Protein AF-A0A2W6CRI8-F1 (afdb_monomer)

Structure (mmCIF, N/CA/C/O backbone):
data_AF-A0A2W6CRI8-F1
#
_entry.id   AF-A0A2W6CRI8-F1
#
loop_
_atom_site.group_PDB
_atom_site.id
_atom_site.type_symbol
_atom_site.label_atom_id
_atom_site.label_alt_id
_atom_site.label_comp_id
_atom_site.label_asym_id
_atom_site.label_entity_id
_atom_site.label_seq_id
_atom_site.pdbx_PDB_ins_code
_atom_site.Cartn_x
_atom_site.Cartn_y
_atom_site.Cartn_z
_atom_site.occupancy
_atom_site.B_iso_or_equiv
_atom_site.auth_seq_id
_atom_site.auth_comp_id
_atom_site.auth_asym_id
_atom_site.auth_atom_id
_atom_site.pdbx_PDB_model_num
ATOM 1 N N . MET A 1 1 ? 15.192 9.064 -26.815 1.00 72.44 1 MET A N 1
ATOM 2 C CA . MET A 1 1 ? 13.974 9.861 -26.539 1.00 72.44 1 MET A CA 1
ATOM 3 C C . MET A 1 1 ? 12.855 9.046 -25.904 1.00 72.44 1 MET A C 1
ATOM 5 O O . MET A 1 1 ? 12.371 9.472 -24.869 1.00 72.44 1 MET A O 1
ATOM 9 N N . THR A 1 2 ? 12.491 7.870 -26.429 1.00 79.00 2 THR A N 1
ATOM 10 C CA . THR A 1 2 ? 11.472 6.979 -25.826 1.00 79.00 2 THR A CA 1
ATOM 11 C C . THR A 1 2 ? 11.754 6.625 -24.364 1.00 79.00 2 THR A C 1
ATOM 13 O O . THR A 1 2 ? 10.883 6.788 -23.519 1.00 79.00 2 THR A O 1
ATOM 16 N N . VAL A 1 3 ? 12.997 6.249 -24.041 1.00 78.19 3 VAL A N 1
ATOM 17 C CA . VAL A 1 3 ? 13.421 5.960 -22.658 1.00 78.19 3 VAL A CA 1
ATOM 18 C C . VAL A 1 3 ? 13.292 7.192 -21.753 1.00 78.19 3 VAL A C 1
ATOM 20 O O . VAL A 1 3 ? 12.725 7.095 -20.673 1.00 78.19 3 VAL A O 1
ATOM 23 N N . ALA A 1 4 ? 13.749 8.367 -22.204 1.00 77.00 4 ALA A N 1
ATOM 24 C CA . ALA A 1 4 ? 13.646 9.608 -21.430 1.00 77.00 4 ALA A CA 1
ATOM 25 C C . ALA A 1 4 ? 12.185 10.014 -21.179 1.00 77.00 4 ALA A C 1
ATOM 27 O O . ALA A 1 4 ? 11.843 10.404 -20.069 1.00 77.00 4 ALA A O 1
ATOM 28 N N . ALA A 1 5 ? 11.319 9.876 -22.186 1.00 74.88 5 ALA A N 1
ATOM 29 C CA . ALA A 1 5 ? 9.894 10.173 -22.072 1.00 74.88 5 ALA A CA 1
ATOM 30 C C . ALA A 1 5 ? 9.163 9.182 -21.147 1.00 74.88 5 ALA A C 1
ATOM 32 O O . ALA A 1 5 ? 8.339 9.598 -20.336 1.00 74.88 5 ALA A O 1
ATOM 33 N N . GLY A 1 6 ? 9.502 7.890 -21.216 1.00 76.94 6 GLY A N 1
ATOM 34 C CA . GLY A 1 6 ? 8.968 6.871 -20.309 1.00 76.94 6 GLY A CA 1
ATOM 35 C C . GLY A 1 6 ? 9.385 7.103 -18.855 1.00 76.94 6 GLY A C 1
ATOM 36 O O . GLY A 1 6 ? 8.559 7.010 -17.954 1.00 76.94 6 GLY A O 1
ATOM 37 N N . VAL A 1 7 ? 10.641 7.486 -18.620 1.00 76.50 7 VAL A N 1
ATOM 38 C CA . VAL A 1 7 ? 11.135 7.843 -17.281 1.00 76.50 7 VAL A CA 1
ATOM 39 C C . VAL A 1 7 ? 10.509 9.151 -16.781 1.00 76.50 7 VAL A C 1
ATOM 41 O O . VAL A 1 7 ? 10.122 9.237 -15.619 1.00 76.50 7 VAL A O 1
ATOM 44 N N . ALA A 1 8 ? 10.330 10.151 -17.649 1.00 75.50 8 ALA A N 1
ATOM 45 C CA . ALA A 1 8 ? 9.663 11.406 -17.298 1.00 75.50 8 ALA A CA 1
ATOM 46 C C . ALA A 1 8 ? 8.188 11.209 -16.900 1.00 75.50 8 ALA A C 1
ATOM 48 O O . ALA A 1 8 ? 7.671 11.967 -16.082 1.00 75.50 8 ALA A O 1
ATOM 49 N N . ALA A 1 9 ? 7.516 10.167 -17.401 1.00 78.12 9 ALA A N 1
ATOM 50 C CA . ALA A 1 9 ? 6.143 9.844 -17.008 1.00 78.12 9 ALA A CA 1
ATOM 51 C C . ALA A 1 9 ? 6.007 9.452 -15.520 1.00 78.12 9 ALA A C 1
ATOM 53 O O . ALA A 1 9 ? 4.910 9.545 -14.969 1.00 78.12 9 ALA A O 1
ATOM 54 N N . LEU A 1 10 ? 7.105 9.104 -14.832 1.00 72.69 10 LEU A N 1
ATOM 55 C CA . LEU A 1 10 ? 7.113 8.880 -13.378 1.00 72.69 10 LEU A CA 1
ATOM 56 C C . LEU A 1 10 ? 6.739 10.138 -12.575 1.00 72.69 10 LEU A C 1
ATOM 58 O O . LEU A 1 10 ? 6.258 10.013 -11.452 1.00 72.69 10 LEU A O 1
ATOM 62 N N . VAL A 1 11 ? 6.882 11.337 -13.154 1.00 75.62 11 VAL A N 1
ATOM 63 C CA . VAL A 1 11 ? 6.478 12.616 -12.533 1.00 75.62 11 VAL A CA 1
ATOM 64 C C . VAL A 1 11 ? 4.965 12.683 -12.278 1.00 75.62 11 VAL A C 1
ATOM 66 O O . VAL A 1 11 ? 4.513 13.425 -11.415 1.00 75.62 11 VAL A O 1
ATOM 69 N N . VAL A 1 12 ? 4.164 11.875 -12.978 1.00 76.44 12 VAL A N 1
ATOM 70 C CA . VAL A 1 12 ? 2.703 11.816 -12.794 1.00 76.44 12 VAL A CA 1
ATOM 71 C C . VAL A 1 12 ? 2.308 11.117 -11.476 1.00 76.44 12 VAL A C 1
ATOM 73 O O . VAL A 1 12 ? 1.164 11.233 -11.027 1.00 76.44 12 VAL A O 1
ATOM 76 N N . ALA A 1 13 ? 3.234 10.406 -10.824 1.00 73.62 13 ALA A N 1
ATOM 77 C CA . ALA A 1 13 ? 3.001 9.790 -9.519 1.00 73.62 13 ALA A CA 1
ATOM 78 C C . ALA A 1 13 ? 2.819 10.842 -8.410 1.00 73.62 13 ALA A C 1
ATOM 80 O O . ALA A 1 13 ? 3.510 11.859 -8.389 1.00 73.62 13 ALA A O 1
ATOM 81 N N . LYS A 1 14 ? 1.919 10.589 -7.447 1.00 68.44 14 LYS A N 1
ATOM 82 C CA . LYS A 1 14 ? 1.698 11.512 -6.318 1.00 68.44 14 LYS A CA 1
ATOM 83 C C . LYS A 1 14 ? 2.625 11.266 -5.129 1.00 68.44 14 LYS A C 1
ATOM 85 O O . LYS A 1 14 ? 2.747 12.137 -4.272 1.00 68.44 14 LYS A O 1
ATOM 90 N N . SER A 1 15 ? 3.240 10.095 -5.020 1.00 68.12 15 SER A N 1
ATOM 91 C CA . SER A 1 15 ? 4.202 9.804 -3.960 1.00 68.12 15 SER A CA 1
ATOM 92 C C . SER A 1 15 ? 5.518 10.553 -4.178 1.00 68.12 15 SER A C 1
ATOM 94 O O . SER A 1 15 ? 6.068 10.616 -5.280 1.00 68.12 15 SER A O 1
ATOM 96 N N . ALA A 1 16 ? 6.048 11.096 -3.079 1.00 66.62 16 ALA A N 1
ATOM 97 C CA . ALA A 1 16 ? 7.283 11.877 -3.071 1.00 66.62 16 ALA A CA 1
ATOM 98 C C . ALA A 1 16 ? 8.491 11.076 -3.586 1.00 66.62 16 ALA A C 1
ATOM 100 O O . ALA A 1 16 ? 9.379 11.648 -4.210 1.00 66.62 16 ALA A O 1
ATOM 101 N N . LEU A 1 17 ? 8.497 9.752 -3.379 1.00 67.25 17 LEU A N 1
ATOM 102 C CA . LEU A 1 17 ? 9.555 8.863 -3.852 1.00 67.25 17 LEU A CA 1
ATOM 103 C C . LEU A 1 17 ? 9.636 8.861 -5.389 1.00 67.25 17 LEU A C 1
ATOM 105 O O . LEU A 1 17 ? 10.680 9.182 -5.951 1.00 67.25 17 LEU A O 1
ATOM 109 N N . PHE A 1 18 ? 8.536 8.552 -6.084 1.00 69.44 18 PHE A N 1
ATOM 110 C CA . PHE A 1 18 ? 8.538 8.476 -7.551 1.00 69.44 18 PHE A CA 1
ATOM 111 C C . PHE A 1 18 ? 8.708 9.852 -8.204 1.00 69.44 18 PHE A C 1
ATOM 113 O O . PHE A 1 18 ? 9.449 9.982 -9.181 1.00 69.44 18 PHE A O 1
ATOM 120 N N . HIS A 1 19 ? 8.105 10.890 -7.618 1.00 74.31 19 HIS A N 1
ATOM 121 C CA . HIS A 1 19 ? 8.236 12.260 -8.107 1.00 74.31 19 HIS A CA 1
ATOM 122 C C . HIS A 1 19 ? 9.665 12.817 -7.945 1.00 74.31 19 HIS A C 1
ATOM 124 O O . HIS A 1 19 ? 10.103 13.622 -8.764 1.00 74.31 19 HIS A O 1
ATOM 130 N N . ALA A 1 20 ? 10.419 12.387 -6.924 1.00 77.25 20 ALA A N 1
ATOM 131 C CA . ALA A 1 20 ? 11.811 12.801 -6.734 1.00 77.25 20 ALA A CA 1
ATOM 132 C C . ALA A 1 20 ? 12.772 12.143 -7.740 1.00 77.25 20 ALA A C 1
ATOM 134 O O . ALA A 1 20 ? 13.688 12.800 -8.236 1.00 77.25 20 ALA A O 1
ATOM 135 N N . PHE A 1 21 ? 12.566 10.865 -8.077 1.00 80.00 21 PHE A N 1
ATOM 136 C CA . PHE A 1 21 ? 13.458 10.146 -8.996 1.00 80.00 21 PHE A CA 1
ATOM 137 C C . PHE A 1 21 ? 13.196 10.453 -10.476 1.00 80.00 21 PHE A C 1
ATOM 139 O O . PHE A 1 21 ? 14.145 10.483 -11.261 1.00 80.00 21 PHE A O 1
ATOM 146 N N . GLY A 1 22 ? 11.942 10.705 -10.865 1.00 81.06 22 GLY A N 1
ATOM 147 C CA . GLY A 1 22 ? 11.547 10.898 -12.267 1.00 81.06 22 GLY A CA 1
ATOM 148 C C . GLY A 1 22 ? 12.362 11.966 -13.015 1.00 81.06 22 GLY A C 1
ATOM 149 O O . GLY A 1 22 ? 13.000 11.637 -14.018 1.00 81.06 22 GLY A O 1
ATOM 150 N N . PRO A 1 23 ? 12.412 13.225 -12.536 1.00 83.12 23 PRO A N 1
ATOM 151 C CA . PRO A 1 23 ? 13.153 14.293 -13.206 1.00 83.12 23 PRO A CA 1
ATOM 152 C C . PRO A 1 23 ? 14.657 14.018 -13.265 1.00 83.12 23 PRO A C 1
ATOM 154 O O . PRO A 1 23 ? 15.275 14.210 -14.311 1.00 83.12 23 PRO A O 1
ATOM 157 N N . GLY A 1 24 ? 15.240 13.520 -12.168 1.00 85.88 24 GLY A N 1
ATOM 158 C CA . GLY A 1 24 ? 16.666 13.202 -12.099 1.00 85.88 24 GLY A CA 1
ATOM 159 C C . GLY A 1 24 ? 17.066 12.152 -13.136 1.00 85.88 24 GLY A C 1
ATOM 160 O O . GLY A 1 24 ? 17.996 12.372 -13.908 1.00 85.88 24 GLY A O 1
ATOM 161 N N . LEU A 1 25 ? 16.320 11.047 -13.215 1.00 87.38 25 LEU A N 1
ATOM 162 C CA . LEU A 1 25 ? 16.574 9.981 -14.185 1.00 87.38 25 LEU A CA 1
ATOM 163 C C . LEU A 1 25 ? 16.289 10.417 -15.634 1.00 87.38 25 LEU A C 1
ATOM 165 O O . LEU A 1 25 ? 16.980 9.994 -16.557 1.00 87.38 25 LEU A O 1
ATOM 169 N N . ALA A 1 26 ? 15.296 11.276 -15.869 1.00 85.50 26 ALA A N 1
ATOM 170 C CA . ALA A 1 26 ? 15.027 11.784 -17.213 1.00 85.50 26 ALA A CA 1
ATOM 171 C C . ALA A 1 26 ? 16.184 12.662 -17.721 1.00 85.50 26 ALA A C 1
ATOM 173 O O . ALA A 1 26 ? 16.629 12.508 -18.862 1.00 85.50 26 ALA A O 1
ATOM 174 N N . VAL A 1 27 ? 16.714 13.539 -16.860 1.00 88.75 27 VAL A N 1
ATOM 175 C CA . VAL A 1 27 ? 17.862 14.396 -17.187 1.00 88.75 27 VAL A CA 1
ATOM 176 C C . VAL A 1 27 ? 19.105 13.559 -17.478 1.00 88.75 27 VAL A C 1
ATOM 178 O O . VAL A 1 27 ? 19.781 13.828 -18.468 1.00 88.75 27 VAL A O 1
ATOM 181 N N . THR A 1 28 ? 19.392 12.511 -16.698 1.00 91.12 28 THR A N 1
ATOM 182 C CA . THR A 1 28 ? 20.568 11.660 -16.960 1.00 91.12 28 THR A CA 1
ATOM 183 C C . THR A 1 28 ? 20.484 10.960 -18.315 1.00 91.12 28 THR A C 1
ATOM 185 O O . THR A 1 28 ? 21.480 10.920 -19.036 1.00 91.12 28 THR A O 1
ATOM 188 N N . VAL A 1 29 ? 19.304 10.474 -18.718 1.00 90.00 29 VAL A N 1
ATOM 189 C CA . VAL A 1 29 ? 19.108 9.855 -20.040 1.00 90.00 29 VAL A CA 1
ATOM 190 C C . VAL A 1 29 ? 19.263 10.879 -21.167 1.00 90.00 29 VAL A C 1
ATOM 192 O O . VAL A 1 29 ? 19.881 10.573 -22.187 1.00 90.00 29 VAL A O 1
ATOM 195 N N . LEU A 1 30 ? 18.729 12.095 -21.007 1.00 89.25 30 LEU A N 1
ATOM 196 C CA . LEU A 1 30 ? 18.865 13.158 -22.011 1.00 89.25 30 LEU A CA 1
ATOM 197 C C . LEU A 1 30 ? 20.317 13.611 -22.174 1.00 89.25 30 LEU A C 1
ATOM 199 O O . LEU A 1 30 ? 20.793 13.739 -23.301 1.00 89.25 30 LEU A O 1
ATOM 203 N N . VAL A 1 31 ? 21.033 13.798 -21.064 1.00 94.12 31 VAL A N 1
ATOM 204 C CA . VAL A 1 31 ? 22.460 14.135 -21.079 1.00 94.12 31 VAL A CA 1
ATOM 205 C C . VAL A 1 31 ? 23.265 12.996 -21.697 1.00 94.12 31 VAL A C 1
ATOM 207 O O . VAL A 1 31 ? 24.072 13.246 -22.585 1.00 94.12 31 VAL A O 1
ATOM 210 N N . GLY A 1 32 ? 23.010 11.744 -21.306 1.00 92.56 32 GLY A N 1
ATOM 211 C CA . GLY A 1 32 ? 23.672 10.575 -21.886 1.00 92.56 32 GLY A CA 1
ATOM 212 C C . GLY A 1 32 ? 23.459 10.463 -23.397 1.00 92.56 32 GLY A C 1
ATOM 213 O O . GLY A 1 32 ? 24.403 10.183 -24.129 1.00 92.56 32 GLY A O 1
ATOM 214 N N . LEU A 1 33 ? 22.249 10.757 -23.883 1.00 92.31 33 LEU A N 1
ATOM 215 C CA . LEU A 1 33 ? 21.953 10.808 -25.314 1.00 92.31 33 LEU A CA 1
ATOM 216 C C . LEU A 1 33 ? 22.719 11.935 -26.016 1.00 92.31 33 LEU A C 1
ATOM 218 O O . LEU A 1 33 ? 23.305 11.697 -27.067 1.00 92.31 33 LEU A O 1
ATOM 222 N N . ALA A 1 34 ? 22.737 13.142 -25.447 1.00 92.94 34 ALA A N 1
ATOM 223 C CA . ALA A 1 34 ? 23.479 14.266 -26.013 1.00 92.94 34 ALA A CA 1
ATOM 224 C C . ALA A 1 34 ? 24.983 13.962 -26.083 1.00 92.94 34 ALA A C 1
ATOM 226 O O . ALA A 1 34 ? 25.613 14.170 -27.119 1.00 92.94 34 ALA A O 1
ATOM 227 N N . VAL A 1 35 ? 25.540 13.390 -25.012 1.00 96.38 35 VAL A N 1
ATOM 228 C CA . VAL A 1 35 ? 26.932 12.938 -24.970 1.00 96.38 35 VAL A CA 1
ATOM 229 C C . VAL A 1 35 ? 27.171 11.858 -26.016 1.00 96.38 35 VAL A C 1
ATOM 231 O O . VAL A 1 35 ? 28.124 11.980 -26.769 1.00 96.38 35 VAL A O 1
ATOM 234 N N . ALA A 1 36 ? 26.316 10.841 -26.137 1.00 92.31 36 ALA A N 1
ATOM 235 C CA . ALA A 1 36 ? 26.487 9.794 -27.144 1.00 92.31 36 ALA A CA 1
ATOM 236 C C . ALA A 1 36 ? 26.469 10.358 -28.576 1.00 92.31 36 ALA A C 1
ATOM 238 O O . ALA A 1 36 ? 27.313 9.991 -29.388 1.00 92.31 36 ALA A O 1
ATOM 239 N N . VAL A 1 37 ? 25.560 11.290 -28.872 1.00 94.81 37 VAL A N 1
ATOM 240 C CA . VAL A 1 37 ? 25.431 11.905 -30.203 1.00 94.81 37 VAL A CA 1
ATOM 241 C C . VAL A 1 37 ? 26.617 12.814 -30.546 1.00 94.81 37 VAL A C 1
ATOM 243 O O . VAL A 1 37 ? 26.967 12.915 -31.715 1.00 94.81 37 VAL A O 1
ATOM 246 N N . VAL A 1 38 ? 27.263 13.453 -29.567 1.00 95.44 38 VAL A N 1
ATOM 247 C CA . VAL A 1 38 ? 28.418 14.342 -29.811 1.00 95.44 38 VAL A CA 1
ATOM 248 C C . VAL A 1 38 ? 29.747 13.590 -29.721 1.00 95.44 38 VAL A C 1
ATOM 250 O O . VAL A 1 38 ? 30.610 13.721 -30.588 1.00 95.44 38 VAL A O 1
ATOM 253 N N . LEU A 1 39 ? 29.919 12.789 -28.672 1.00 93.19 39 LEU A N 1
ATOM 254 C CA . LEU A 1 39 ? 31.176 12.134 -28.338 1.00 93.19 39 LEU A CA 1
ATOM 255 C C . LEU A 1 39 ? 31.472 10.960 -29.268 1.00 93.19 39 LEU A C 1
ATOM 257 O O . LEU A 1 39 ? 32.620 10.810 -29.672 1.00 93.19 39 LEU A O 1
ATOM 261 N N . VAL A 1 40 ? 30.475 10.144 -29.636 1.00 92.00 40 VAL A N 1
ATOM 262 C CA . VAL A 1 40 ? 30.721 8.970 -30.494 1.00 92.00 40 VAL A CA 1
ATOM 263 C C . VAL A 1 40 ? 31.223 9.395 -31.879 1.00 92.00 40 VAL A C 1
ATOM 265 O O . VAL A 1 40 ? 32.285 8.910 -32.274 1.00 92.00 40 VAL A O 1
ATOM 268 N N . PRO A 1 41 ? 30.579 10.337 -32.600 1.00 88.94 41 PRO A N 1
ATOM 269 C CA . PRO A 1 41 ? 31.103 10.804 -33.883 1.00 88.94 41 PRO A CA 1
ATOM 270 C C . PRO A 1 41 ? 32.453 11.512 -33.751 1.00 88.94 41 PRO A C 1
ATOM 272 O O . PRO A 1 41 ? 33.322 11.310 -34.594 1.00 88.94 41 PRO A O 1
ATOM 275 N N . ALA A 1 42 ? 32.668 12.297 -32.689 1.00 92.56 42 ALA A N 1
ATOM 276 C CA . ALA A 1 42 ? 33.945 12.971 -32.454 1.00 92.56 42 ALA A CA 1
ATOM 277 C C . ALA A 1 42 ? 35.087 11.975 -32.200 1.00 92.56 42 ALA A C 1
ATOM 279 O O . ALA A 1 42 ? 36.161 12.101 -32.785 1.00 92.56 42 ALA A O 1
ATOM 280 N N . MET A 1 43 ? 34.858 10.947 -31.379 1.00 89.69 43 MET A N 1
ATOM 281 C CA . MET A 1 43 ? 35.844 9.894 -31.141 1.00 89.69 43 MET A CA 1
ATOM 282 C C . MET A 1 43 ? 36.113 9.072 -32.399 1.00 89.69 43 MET A C 1
ATOM 284 O O . MET A 1 43 ? 37.272 8.777 -32.675 1.00 89.69 43 MET A O 1
ATOM 288 N N . LEU A 1 44 ? 35.083 8.754 -33.191 1.00 88.75 44 LEU A N 1
ATOM 289 C CA . LEU A 1 44 ? 35.257 8.097 -34.490 1.00 88.75 44 LEU A CA 1
ATOM 290 C C . LEU A 1 44 ? 36.058 8.966 -35.469 1.00 88.75 44 LEU A C 1
ATOM 292 O O . LEU A 1 44 ? 36.907 8.442 -36.185 1.00 88.75 44 LEU A O 1
ATOM 296 N N . ALA A 1 45 ? 35.847 10.285 -35.473 1.00 89.06 45 ALA A N 1
ATOM 297 C CA . ALA A 1 45 ? 36.604 11.215 -36.309 1.00 89.06 45 ALA A CA 1
ATOM 298 C C . ALA A 1 45 ? 38.081 11.323 -35.885 1.00 89.06 45 ALA A C 1
ATOM 300 O O . ALA A 1 45 ? 38.956 11.403 -36.744 1.00 89.06 45 ALA A O 1
ATOM 301 N N . VAL A 1 46 ? 38.365 11.300 -34.578 1.00 91.00 46 VAL A N 1
ATOM 302 C CA . VAL A 1 46 ? 39.731 11.416 -34.036 1.00 91.00 46 VAL A CA 1
ATOM 303 C C . VAL A 1 46 ? 40.510 10.097 -34.130 1.00 91.00 46 VAL A C 1
ATOM 305 O O . VAL A 1 46 ? 41.668 10.109 -34.538 1.00 91.00 46 VAL A O 1
ATOM 308 N N . LEU A 1 47 ? 39.906 8.954 -33.776 1.00 85.50 47 LEU A N 1
ATOM 309 C CA . LEU A 1 47 ? 40.566 7.638 -33.849 1.00 85.50 47 LEU A CA 1
ATOM 310 C C . LEU A 1 47 ? 40.591 7.079 -35.283 1.00 85.50 47 LEU A C 1
ATOM 312 O O . LEU A 1 47 ? 41.494 6.316 -35.639 1.00 85.50 47 LEU A O 1
ATOM 316 N N . GLY A 1 48 ? 39.627 7.457 -36.127 1.00 82.69 48 GLY A N 1
ATOM 317 C CA . GLY A 1 48 ? 39.562 7.081 -37.536 1.00 82.69 48 GLY A CA 1
ATOM 318 C C . GLY A 1 48 ? 39.702 5.571 -37.756 1.00 82.69 48 GLY A C 1
ATOM 319 O O . GLY A 1 48 ? 38.928 4.761 -37.253 1.00 82.69 48 GLY A O 1
ATOM 320 N N . ARG A 1 49 ? 40.733 5.171 -38.510 1.00 75.31 49 ARG A N 1
ATOM 321 C CA . ARG A 1 49 ? 40.994 3.763 -38.864 1.00 75.31 49 ARG A CA 1
ATOM 322 C C . ARG A 1 49 ? 41.356 2.867 -37.671 1.00 75.31 49 ARG A C 1
ATOM 324 O O . ARG A 1 49 ? 41.269 1.650 -37.795 1.00 75.31 49 ARG A O 1
ATOM 331 N N . TRP A 1 50 ? 41.785 3.447 -36.546 1.00 77.44 50 TRP A N 1
ATOM 332 C CA . TRP A 1 50 ? 42.179 2.681 -35.359 1.00 77.44 50 TRP A CA 1
ATOM 333 C C . TRP A 1 50 ? 40.979 2.091 -34.614 1.00 77.44 50 TRP A C 1
ATOM 335 O O . TRP A 1 50 ? 41.141 1.087 -33.929 1.00 77.44 50 TRP A O 1
ATOM 345 N N . THR A 1 51 ? 39.768 2.636 -34.789 1.00 78.94 51 THR A N 1
ATOM 346 C CA . THR A 1 51 ? 38.554 2.083 -34.163 1.00 78.94 51 THR A CA 1
ATOM 347 C C . THR A 1 51 ? 38.173 0.702 -34.713 1.00 78.94 51 THR A C 1
ATOM 349 O O . THR A 1 51 ? 37.479 -0.052 -34.041 1.00 78.94 51 THR A O 1
ATOM 352 N N . PHE A 1 52 ? 38.651 0.342 -35.909 1.00 76.56 52 PHE A N 1
ATOM 353 C CA . PHE A 1 52 ? 38.327 -0.917 -36.594 1.00 76.56 52 PHE A CA 1
ATOM 354 C C . PHE A 1 52 ? 39.443 -1.976 -36.494 1.00 76.56 52 PHE A C 1
ATOM 356 O O . PHE A 1 52 ? 39.434 -2.970 -37.212 1.00 76.56 52 PHE A O 1
ATOM 363 N N . TRP A 1 53 ? 40.427 -1.784 -35.615 1.00 75.12 53 TRP A N 1
ATOM 364 C CA . TRP A 1 53 ? 41.458 -2.783 -35.310 1.00 75.12 53 TRP A CA 1
ATOM 365 C C . TRP A 1 53 ? 40.949 -3.720 -34.192 1.00 75.12 53 TRP A C 1
ATOM 367 O O . TRP A 1 53 ? 40.393 -3.194 -33.228 1.00 75.12 53 TRP A O 1
ATOM 377 N N . PRO A 1 54 ? 41.072 -5.072 -34.245 1.00 73.44 54 PRO A N 1
ATOM 378 C CA . PRO A 1 54 ? 41.895 -5.936 -35.112 1.00 73.44 54 PRO A CA 1
ATOM 379 C C . PRO A 1 54 ? 41.195 -6.517 -36.359 1.00 73.44 54 PRO A C 1
ATOM 381 O O . PRO A 1 54 ? 41.845 -7.178 -37.168 1.00 73.44 54 PRO A O 1
ATOM 384 N N . TYR A 1 55 ? 39.896 -6.281 -36.548 1.00 64.38 55 TYR A N 1
ATOM 385 C CA . TYR A 1 55 ? 39.142 -6.747 -37.719 1.00 64.38 55 TYR A CA 1
ATOM 386 C C . TYR A 1 55 ? 39.086 -5.634 -38.768 1.00 64.38 55 TYR A C 1
ATOM 388 O O . TYR A 1 55 ? 38.043 -5.021 -38.983 1.00 64.38 55 TYR A O 1
ATOM 396 N N . GLY A 1 56 ? 40.241 -5.314 -39.359 1.00 57.91 56 GLY A N 1
ATOM 397 C CA . GLY A 1 56 ? 40.358 -4.211 -40.310 1.00 57.91 56 GLY A CA 1
ATOM 398 C C . GLY A 1 56 ? 39.312 -4.298 -41.424 1.00 57.91 56 GLY A C 1
ATOM 399 O O . GLY A 1 56 ? 38.995 -5.386 -41.903 1.00 57.91 56 GLY A O 1
ATOM 400 N N . LEU A 1 57 ? 38.802 -3.141 -41.856 1.00 59.53 57 LEU A N 1
ATOM 401 C CA . LEU A 1 57 ? 38.049 -3.005 -43.100 1.00 59.53 57 LEU A CA 1
ATOM 402 C C . LEU A 1 57 ? 38.967 -3.462 -44.241 1.00 59.53 57 LEU A C 1
ATOM 404 O O . LEU A 1 57 ? 39.764 -2.679 -44.758 1.00 59.53 57 LEU A O 1
ATOM 408 N N . ALA A 1 58 ? 38.918 -4.750 -44.582 1.00 55.94 58 ALA A N 1
ATOM 409 C CA . ALA A 1 58 ? 39.559 -5.280 -45.769 1.00 55.94 58 ALA A CA 1
ATOM 410 C C . ALA A 1 58 ? 38.933 -4.540 -46.950 1.00 55.94 58 ALA A C 1
ATOM 412 O O . ALA A 1 58 ? 37.777 -4.76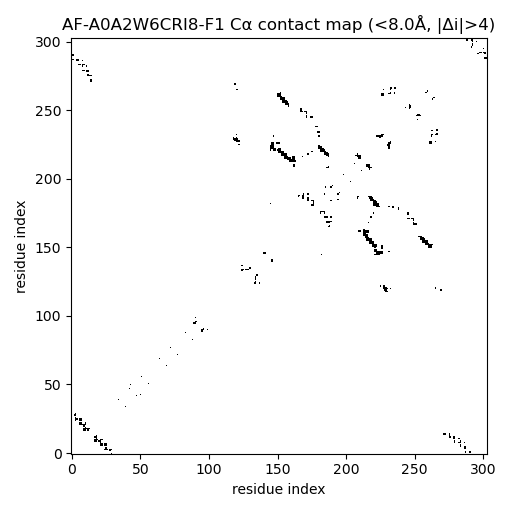3 -47.302 1.00 55.94 58 ALA A O 1
ATOM 413 N N . ALA A 1 59 ? 39.680 -3.575 -47.477 1.00 53.38 59 ALA A N 1
ATOM 414 C CA . ALA A 1 59 ? 39.264 -2.708 -48.554 1.00 53.38 59 ALA A CA 1
ATOM 415 C C . ALA A 1 59 ? 38.914 -3.545 -49.791 1.00 53.38 59 ALA A C 1
ATOM 417 O O . ALA A 1 59 ? 39.774 -3.895 -50.591 1.00 53.38 59 ALA A O 1
ATOM 418 N N . GLN A 1 60 ? 37.631 -3.834 -49.956 1.00 50.97 60 GLN A N 1
ATOM 419 C CA . GLN A 1 60 ? 37.008 -4.056 -51.253 1.00 50.97 60 GLN A CA 1
ATOM 420 C C . GLN A 1 60 ? 36.183 -2.809 -51.557 1.00 50.97 60 GLN A C 1
ATOM 422 O O . GLN A 1 60 ? 34.966 -2.855 -51.672 1.00 50.97 60 GLN A O 1
ATOM 427 N N . ALA A 1 61 ? 36.854 -1.658 -51.615 1.00 49.09 61 ALA A N 1
ATOM 428 C CA . ALA A 1 61 ? 36.295 -0.497 -52.287 1.00 49.09 61 ALA A CA 1
ATOM 429 C C . ALA A 1 61 ? 36.535 -0.718 -53.789 1.00 49.09 61 ALA A C 1
ATOM 431 O O . ALA A 1 61 ? 37.702 -0.763 -54.195 1.00 49.09 61 ALA A O 1
ATOM 432 N N . PRO A 1 62 ? 35.494 -0.893 -54.625 1.00 46.25 62 PRO A N 1
ATOM 433 C CA . PRO A 1 62 ? 35.677 -0.911 -56.067 1.00 46.25 62 PRO A CA 1
ATOM 434 C C . PRO A 1 62 ? 36.281 0.436 -56.469 1.00 46.25 62 PRO A C 1
ATOM 436 O O . PRO A 1 62 ? 35.737 1.496 -56.149 1.00 46.25 62 PRO A O 1
ATOM 439 N N . ALA A 1 63 ? 37.440 0.414 -57.121 1.00 46.56 63 ALA A N 1
ATOM 440 C CA . ALA A 1 63 ? 38.076 1.621 -57.623 1.00 46.56 63 ALA A CA 1
ATOM 441 C C . ALA A 1 63 ? 37.161 2.262 -58.684 1.00 46.56 63 ALA A C 1
ATOM 443 O O . ALA A 1 63 ? 37.050 1.741 -59.789 1.00 46.56 63 ALA A O 1
ATOM 444 N N . GLY A 1 64 ? 36.486 3.366 -58.339 1.00 51.34 64 GLY A N 1
ATOM 445 C CA . GLY A 1 64 ? 35.656 4.118 -59.294 1.00 51.34 64 GLY A CA 1
ATOM 446 C C . GLY A 1 64 ? 34.363 4.755 -58.773 1.00 51.34 64 GLY A C 1
ATOM 447 O O . GLY A 1 64 ? 33.589 5.263 -59.577 1.00 51.34 64 GLY A O 1
ATOM 448 N N . VAL A 1 65 ? 34.094 4.764 -57.466 1.00 51.81 65 VAL A N 1
ATOM 449 C CA . VAL A 1 65 ? 32.854 5.345 -56.916 1.00 51.81 65 VAL A CA 1
ATOM 450 C C . VAL A 1 65 ? 32.997 6.870 -56.794 1.00 51.81 65 VAL A C 1
ATOM 452 O O . VAL A 1 65 ? 33.468 7.401 -55.790 1.00 51.81 65 VAL A O 1
ATOM 455 N N . GLY A 1 66 ? 32.638 7.592 -57.860 1.00 49.34 66 GLY A N 1
ATOM 456 C CA . GLY A 1 66 ? 32.486 9.050 -57.839 1.00 49.34 66 GLY A CA 1
ATOM 457 C C . GLY A 1 66 ? 31.348 9.495 -56.909 1.00 49.34 66 GLY A C 1
ATOM 458 O O . GLY A 1 66 ? 30.478 8.704 -56.561 1.00 49.34 66 GLY A O 1
ATOM 459 N N . ARG A 1 67 ? 31.322 10.783 -56.533 1.00 47.41 67 ARG A N 1
ATOM 460 C CA . ARG A 1 67 ? 30.340 11.399 -55.606 1.00 47.41 67 ARG A CA 1
ATOM 461 C C . ARG A 1 67 ? 28.859 11.086 -55.909 1.00 47.41 67 ARG A C 1
ATOM 463 O O . ARG A 1 67 ? 28.054 11.162 -54.993 1.00 47.41 67 ARG A O 1
ATOM 470 N N . ALA A 1 68 ? 28.522 10.718 -57.148 1.00 49.22 68 ALA A N 1
ATOM 471 C CA . ALA A 1 68 ? 27.182 10.295 -57.570 1.00 49.22 68 ALA A CA 1
ATOM 472 C C . ALA A 1 68 ? 26.781 8.891 -57.070 1.00 49.22 68 ALA A C 1
ATOM 474 O O . ALA A 1 68 ? 25.615 8.637 -56.811 1.00 49.22 68 ALA A O 1
ATOM 475 N N . ALA A 1 69 ? 27.736 7.988 -56.853 1.00 49.62 69 ALA A N 1
ATOM 476 C CA . ALA A 1 69 ? 27.445 6.652 -56.338 1.00 49.62 69 ALA A CA 1
ATOM 477 C C . ALA A 1 69 ? 27.308 6.620 -54.801 1.00 49.62 69 ALA A C 1
ATOM 479 O O . ALA A 1 69 ? 26.843 5.636 -54.242 1.00 49.62 69 ALA A O 1
ATOM 480 N N . ILE A 1 70 ? 27.661 7.714 -54.111 1.00 50.66 70 ILE A N 1
ATOM 481 C CA . ILE A 1 70 ? 27.365 7.902 -52.681 1.00 50.66 70 ILE A CA 1
ATOM 482 C C . ILE A 1 70 ? 25.917 8.377 -52.490 1.00 50.66 70 ILE A C 1
ATOM 484 O O . ILE A 1 70 ? 25.314 8.023 -51.487 1.00 50.66 70 ILE A O 1
ATOM 488 N N . SER A 1 71 ? 25.342 9.141 -53.433 1.00 48.94 71 SER A N 1
ATOM 489 C CA . SER A 1 71 ? 23.903 9.445 -53.404 1.00 48.94 71 SER A CA 1
ATOM 490 C C . SER A 1 71 ? 23.070 8.227 -53.791 1.00 48.94 71 SER A C 1
ATOM 492 O O . SER A 1 71 ? 22.117 7.929 -53.086 1.00 48.94 71 SER A O 1
ATOM 494 N N . ASP A 1 72 ? 23.496 7.453 -54.797 1.00 46.12 72 ASP A N 1
ATOM 495 C CA . ASP A 1 72 ? 22.822 6.187 -55.113 1.00 46.12 72 ASP A CA 1
ATOM 496 C C . ASP A 1 72 ? 22.947 5.177 -53.966 1.00 46.12 72 ASP A C 1
ATOM 498 O O . ASP A 1 72 ? 21.980 4.504 -53.686 1.00 46.12 72 ASP A O 1
ATOM 502 N N . ALA A 1 73 ? 24.056 5.106 -53.220 1.00 50.31 73 ALA A N 1
ATOM 503 C CA . ALA A 1 73 ? 24.168 4.214 -52.053 1.00 50.31 73 ALA A CA 1
ATOM 504 C C . ALA A 1 73 ? 23.401 4.687 -50.797 1.00 50.31 73 ALA A C 1
ATOM 506 O O . ALA A 1 73 ? 23.341 3.958 -49.808 1.00 50.31 73 ALA A O 1
ATOM 507 N N . VAL A 1 74 ? 22.877 5.918 -50.798 1.00 50.12 74 VAL A N 1
ATOM 508 C CA . VAL A 1 74 ? 21.992 6.443 -49.742 1.00 50.12 74 VAL A CA 1
ATOM 509 C C . VAL A 1 74 ? 20.515 6.246 -50.114 1.00 50.12 74 VAL A C 1
ATOM 511 O O . VAL A 1 74 ? 19.695 6.122 -49.208 1.00 50.12 74 VAL A O 1
ATOM 514 N N . ASP A 1 75 ? 20.199 6.165 -51.412 1.00 44.47 75 ASP A N 1
ATOM 515 C CA . ASP A 1 75 ? 18.867 5.832 -51.945 1.00 44.47 75 ASP A CA 1
ATOM 516 C C . ASP A 1 75 ? 18.693 4.327 -52.265 1.00 44.47 75 ASP A C 1
ATOM 518 O O . ASP A 1 75 ? 17.568 3.835 -52.359 1.00 44.47 75 ASP A O 1
ATOM 522 N N . ASP A 1 76 ? 19.788 3.576 -52.399 1.00 42.22 76 ASP A N 1
ATOM 523 C CA . ASP A 1 76 ? 19.818 2.118 -52.495 1.00 42.22 76 ASP A CA 1
ATOM 524 C C . ASP A 1 76 ? 19.701 1.572 -51.070 1.00 42.22 76 ASP A C 1
ATOM 526 O O . ASP A 1 76 ? 20.680 1.470 -50.324 1.00 42.22 76 ASP A O 1
ATOM 530 N N . ASP A 1 77 ? 18.466 1.248 -50.679 1.00 46.88 77 ASP A N 1
ATOM 531 C CA . ASP A 1 77 ? 18.179 0.221 -49.680 1.00 46.88 77 ASP A CA 1
ATOM 532 C C . ASP A 1 77 ? 18.933 -1.050 -50.107 1.00 46.88 77 ASP A C 1
ATOM 534 O O . ASP A 1 77 ? 18.388 -1.928 -50.781 1.00 46.88 77 ASP A O 1
ATOM 538 N N . GLY A 1 78 ? 20.225 -1.115 -49.766 1.00 39.41 78 GLY A N 1
ATOM 539 C CA . GLY A 1 78 ? 21.110 -2.203 -50.145 1.00 39.41 78 GLY A CA 1
ATOM 540 C C . GLY A 1 78 ? 20.437 -3.527 -49.800 1.00 39.41 78 GLY A C 1
ATOM 541 O O . GLY A 1 78 ? 19.805 -3.638 -48.742 1.00 39.41 78 GLY A O 1
ATOM 542 N N . PRO A 1 79 ? 20.517 -4.530 -50.686 1.00 42.69 79 PRO A N 1
ATOM 543 C CA . PRO A 1 79 ? 19.611 -5.655 -50.652 1.00 42.69 79 PRO A CA 1
ATOM 544 C C . PRO A 1 79 ? 19.699 -6.342 -49.295 1.00 42.69 79 PRO A C 1
ATOM 546 O O . PRO A 1 79 ? 20.699 -6.972 -48.939 1.00 42.69 79 PRO A O 1
ATOM 549 N N . ALA A 1 80 ? 18.589 -6.293 -48.564 1.00 45.72 80 ALA A N 1
ATOM 550 C CA . ALA A 1 80 ? 18.263 -7.195 -47.472 1.00 45.72 80 ALA A CA 1
ATOM 551 C C . ALA A 1 80 ? 18.091 -8.653 -47.977 1.00 45.72 80 ALA A C 1
ATOM 553 O O . ALA A 1 80 ? 17.271 -9.408 -47.459 1.00 45.72 80 ALA A O 1
ATOM 554 N N . ASP A 1 81 ? 18.883 -9.073 -48.971 1.00 43.84 81 ASP A N 1
ATOM 555 C CA . ASP A 1 81 ? 18.909 -10.396 -49.598 1.00 43.84 81 ASP A CA 1
ATOM 556 C C . ASP A 1 81 ? 19.860 -11.356 -48.870 1.00 43.84 81 ASP A C 1
ATOM 558 O O . ASP A 1 81 ? 20.347 -12.344 -49.427 1.00 43.84 81 ASP A O 1
ATOM 562 N N . ALA A 1 82 ? 20.092 -11.143 -47.574 1.00 51.62 82 ALA A N 1
ATOM 563 C CA . ALA A 1 82 ? 20.433 -12.268 -46.720 1.00 51.62 82 ALA A CA 1
ATOM 564 C C . ALA A 1 82 ? 19.182 -13.152 -46.663 1.00 51.62 82 ALA A C 1
ATOM 566 O O . ALA A 1 82 ? 18.262 -12.870 -45.894 1.00 51.62 82 ALA A O 1
ATOM 567 N N . ALA A 1 83 ? 19.126 -14.182 -47.524 1.00 55.97 83 ALA A N 1
ATOM 568 C CA . ALA A 1 83 ? 18.009 -15.119 -47.610 1.00 55.97 83 ALA A CA 1
ATOM 569 C C . ALA A 1 83 ? 17.494 -15.414 -46.193 1.00 55.97 83 ALA A C 1
ATOM 571 O O . ALA A 1 83 ? 18.277 -15.926 -45.384 1.00 55.97 83 ALA A O 1
ATOM 572 N N . PRO A 1 84 ? 16.231 -15.062 -45.860 1.00 55.75 84 PRO A N 1
ATOM 573 C CA . PRO A 1 84 ? 15.778 -15.081 -44.479 1.00 55.75 84 PRO A CA 1
ATOM 574 C C . PRO A 1 84 ? 16.051 -16.468 -43.930 1.00 55.75 84 PRO A C 1
ATOM 576 O O . PRO A 1 84 ? 15.664 -17.463 -44.561 1.00 55.75 84 PRO A O 1
ATOM 579 N N . SER A 1 85 ? 16.797 -16.515 -42.822 1.00 70.44 85 SER A N 1
ATOM 580 C CA . SER A 1 85 ? 17.270 -17.764 -42.234 1.00 70.44 85 SER A CA 1
ATOM 581 C C . SER A 1 85 ? 16.101 -18.746 -42.140 1.00 70.44 85 SER A C 1
ATOM 583 O O . SER A 1 85 ? 14.945 -18.346 -41.975 1.00 70.44 85 SER A O 1
ATOM 585 N N . ARG A 1 86 ? 16.358 -20.052 -42.285 1.00 69.44 86 ARG A N 1
ATOM 586 C CA . ARG A 1 86 ? 15.279 -21.063 -42.299 1.00 69.44 86 ARG A CA 1
ATOM 587 C C . ARG A 1 86 ? 14.334 -20.928 -41.092 1.00 69.44 86 ARG A C 1
ATOM 589 O O . ARG A 1 86 ? 13.143 -21.190 -41.223 1.00 69.44 86 ARG A O 1
ATOM 596 N N . LEU A 1 87 ? 14.857 -20.435 -39.968 1.00 63.44 87 LEU A N 1
ATOM 597 C CA . LEU A 1 87 ? 14.114 -20.027 -38.776 1.00 63.44 87 LEU A CA 1
ATOM 598 C C . LEU A 1 87 ? 13.087 -18.917 -39.048 1.00 63.44 87 LEU A C 1
ATOM 600 O O . LEU A 1 87 ? 11.926 -19.091 -38.701 1.00 63.44 87 LEU A O 1
ATOM 604 N N . VAL A 1 88 ? 13.463 -17.823 -39.717 1.00 69.88 88 VAL A N 1
ATOM 605 C CA . VAL A 1 88 ? 12.557 -16.710 -40.058 1.00 69.88 88 VAL A CA 1
ATOM 606 C C . VAL A 1 88 ? 11.434 -17.164 -40.996 1.00 69.88 88 VAL A C 1
ATOM 608 O O . VAL A 1 88 ? 10.280 -16.792 -40.786 1.00 69.88 88 VAL A O 1
ATOM 611 N N . ARG A 1 89 ? 11.715 -18.027 -41.986 1.00 70.38 89 ARG A N 1
ATOM 612 C CA . ARG A 1 89 ? 10.666 -18.605 -42.860 1.00 70.38 89 ARG A CA 1
ATOM 613 C C . ARG A 1 89 ? 9.731 -19.565 -42.124 1.00 70.38 89 ARG A C 1
ATOM 615 O O . ARG A 1 89 ? 8.545 -19.628 -42.435 1.00 70.38 89 ARG A O 1
ATOM 622 N N . LEU A 1 90 ? 10.254 -20.316 -41.157 1.00 69.75 90 LEU A N 1
ATOM 623 C CA . LEU A 1 90 ? 9.450 -21.218 -40.335 1.00 69.75 90 LEU A CA 1
ATOM 624 C C . LEU A 1 90 ? 8.545 -20.429 -39.373 1.00 69.75 90 LEU A C 1
ATOM 626 O O . LEU A 1 90 ? 7.363 -20.744 -39.262 1.00 69.75 90 LEU A O 1
ATOM 630 N N . LEU A 1 91 ? 9.080 -19.375 -38.747 1.00 66.19 91 LEU A N 1
ATOM 631 C CA . LEU A 1 91 ? 8.377 -18.483 -37.816 1.00 66.19 91 LEU A CA 1
ATOM 632 C C . LEU A 1 91 ? 7.340 -17.579 -38.496 1.00 66.19 91 LEU A C 1
ATOM 634 O O . LEU A 1 91 ? 6.333 -17.263 -37.878 1.00 66.19 91 LEU A O 1
ATOM 638 N N . SER A 1 92 ? 7.530 -17.200 -39.762 1.00 71.88 92 SER A N 1
ATOM 639 C CA . SER A 1 92 ? 6.568 -16.377 -40.526 1.00 71.88 92 SER A CA 1
ATOM 640 C C . SER A 1 92 ? 5.357 -17.161 -41.050 1.00 71.88 92 SER A C 1
ATOM 642 O O . SER A 1 92 ? 4.405 -16.582 -41.578 1.00 71.88 92 SER A O 1
ATOM 644 N N . ARG A 1 93 ? 5.323 -18.488 -40.872 1.00 82.88 93 ARG A N 1
ATOM 645 C CA . ARG A 1 93 ? 4.153 -19.303 -41.212 1.00 82.88 93 ARG A CA 1
ATOM 646 C C . ARG A 1 93 ? 3.056 -19.061 -40.170 1.00 82.88 93 ARG A C 1
ATOM 648 O O . ARG A 1 93 ? 3.245 -19.410 -39.011 1.00 82.88 93 ARG A O 1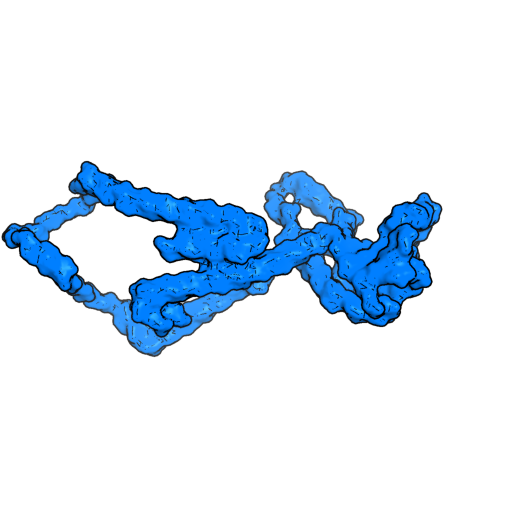
ATOM 655 N N . ARG A 1 94 ? 1.886 -18.544 -40.583 1.00 80.19 94 ARG A N 1
ATOM 656 C CA . ARG A 1 94 ? 0.777 -18.103 -39.693 1.00 80.19 94 ARG A CA 1
ATOM 657 C C . ARG A 1 94 ? 0.459 -19.030 -38.508 1.00 80.19 94 ARG A C 1
ATOM 659 O O . ARG A 1 94 ? 0.185 -18.557 -37.415 1.00 80.19 94 ARG A O 1
ATOM 666 N N . TRP A 1 95 ? 0.521 -20.345 -38.718 1.00 83.00 95 TRP A N 1
ATOM 667 C CA . TRP A 1 95 ? 0.240 -21.347 -37.685 1.00 83.00 95 TRP A CA 1
ATOM 668 C C . TRP A 1 95 ? 1.396 -21.524 -36.700 1.00 83.00 95 TRP A C 1
ATOM 670 O O . TRP A 1 95 ? 1.159 -21.640 -35.505 1.00 83.00 95 TRP A O 1
ATOM 680 N N . VAL A 1 96 ? 2.640 -21.509 -37.185 1.00 83.75 96 VAL A N 1
ATOM 681 C CA . VAL A 1 96 ? 3.829 -21.574 -36.323 1.00 83.75 96 VAL A CA 1
ATOM 682 C C . VAL A 1 96 ? 3.947 -20.280 -35.525 1.00 83.75 96 VAL A C 1
ATOM 684 O O . VAL A 1 96 ? 4.133 -20.345 -34.317 1.00 83.75 96 VAL A O 1
ATOM 687 N N . ALA A 1 97 ? 3.739 -19.124 -36.166 1.00 82.56 97 ALA A N 1
ATOM 688 C CA . ALA A 1 97 ? 3.677 -17.826 -35.498 1.00 82.56 97 ALA A CA 1
ATOM 689 C C . ALA A 1 97 ? 2.635 -17.816 -34.370 1.00 82.56 97 ALA A C 1
ATOM 691 O O . ALA A 1 97 ? 2.949 -17.416 -33.255 1.00 82.56 97 ALA A O 1
ATOM 692 N N . ALA A 1 98 ? 1.418 -18.307 -34.635 1.00 86.31 98 ALA A N 1
ATOM 693 C CA . ALA A 1 98 ? 0.351 -18.368 -33.639 1.00 86.31 98 ALA A CA 1
ATOM 694 C C . ALA A 1 98 ? 0.690 -19.304 -32.468 1.00 86.31 98 ALA A C 1
ATOM 696 O O . ALA A 1 98 ? 0.480 -18.933 -31.316 1.00 86.31 98 ALA A O 1
ATOM 697 N N . VAL A 1 99 ? 1.250 -20.489 -32.741 1.00 88.62 99 VAL A N 1
ATOM 698 C CA . VAL A 1 99 ? 1.666 -21.438 -31.692 1.00 88.62 99 VAL A CA 1
ATOM 699 C C . VAL A 1 99 ? 2.801 -20.861 -30.850 1.00 88.62 99 VAL A C 1
ATOM 701 O O . VAL A 1 99 ? 2.751 -20.938 -29.626 1.00 88.62 99 VAL A O 1
ATOM 704 N N . VAL A 1 100 ? 3.802 -20.247 -31.484 1.00 87.38 100 VAL A N 1
ATOM 705 C CA . VAL A 1 100 ? 4.921 -19.606 -30.783 1.00 87.38 100 VAL A CA 1
ATOM 706 C C . VAL A 1 100 ? 4.426 -18.422 -29.954 1.00 87.38 100 VAL A C 1
ATOM 708 O O . VAL A 1 100 ? 4.781 -18.327 -28.785 1.00 87.38 100 VAL A O 1
ATOM 711 N N . ALA A 1 101 ? 3.564 -17.562 -30.499 1.00 88.19 101 ALA A N 1
ATOM 712 C CA . ALA A 1 101 ? 2.981 -16.444 -29.760 1.00 88.19 101 ALA A CA 1
ATOM 713 C C . ALA A 1 101 ? 2.154 -16.927 -28.561 1.00 88.19 101 ALA A C 1
ATOM 715 O O . ALA A 1 101 ? 2.331 -16.422 -27.456 1.00 88.19 101 ALA A O 1
ATOM 716 N N . ALA A 1 102 ? 1.308 -17.946 -28.742 1.00 92.62 102 ALA A N 1
ATOM 717 C CA . ALA A 1 102 ? 0.541 -18.542 -27.653 1.00 92.62 102 ALA A CA 1
ATOM 718 C C . ALA A 1 102 ? 1.453 -19.150 -26.577 1.00 92.62 102 ALA A C 1
ATOM 720 O O . ALA A 1 102 ? 1.207 -18.956 -25.390 1.00 92.62 102 ALA A O 1
ATOM 721 N N . ALA A 1 103 ? 2.530 -19.831 -26.977 1.00 93.06 103 ALA A N 1
ATOM 722 C CA . ALA A 1 103 ? 3.519 -20.369 -26.051 1.00 93.06 103 ALA A CA 1
ATOM 723 C C . ALA A 1 103 ? 4.236 -19.254 -25.276 1.00 93.06 103 ALA A C 1
ATOM 725 O O . ALA A 1 103 ? 4.368 -19.350 -24.061 1.00 93.06 103 ALA A O 1
ATOM 726 N N . VAL A 1 104 ? 4.641 -18.170 -25.944 1.00 93.50 104 VAL A N 1
ATOM 727 C CA . VAL A 1 104 ? 5.266 -17.004 -25.299 1.00 93.50 104 VAL A CA 1
ATOM 728 C C . VAL A 1 104 ? 4.298 -16.341 -24.321 1.00 93.50 104 VAL A C 1
ATOM 730 O O . VAL A 1 104 ? 4.682 -16.080 -23.186 1.00 93.50 104 VAL A O 1
ATOM 733 N N . ILE A 1 105 ? 3.039 -16.124 -24.710 1.00 93.69 105 ILE A N 1
ATOM 734 C CA . ILE A 1 105 ? 2.008 -15.575 -23.818 1.00 93.69 105 ILE A CA 1
ATOM 735 C C . ILE A 1 105 ? 1.807 -16.498 -22.614 1.00 93.69 105 ILE A C 1
ATOM 737 O O . ILE A 1 105 ? 1.792 -16.021 -21.484 1.00 93.69 105 ILE A O 1
ATOM 741 N N . ALA A 1 106 ? 1.705 -17.812 -22.824 1.00 93.56 106 ALA A N 1
ATOM 742 C CA . ALA A 1 106 ? 1.556 -18.773 -21.737 1.00 93.56 106 ALA A CA 1
ATOM 743 C C . ALA A 1 106 ? 2.754 -18.733 -20.776 1.00 93.56 106 ALA A C 1
ATOM 745 O O . ALA A 1 106 ? 2.562 -18.680 -19.563 1.00 93.56 106 ALA A O 1
ATOM 746 N N . VAL A 1 107 ? 3.981 -18.687 -21.305 1.00 94.75 107 VAL A N 1
ATOM 747 C CA . VAL A 1 107 ? 5.204 -18.546 -20.504 1.00 94.75 107 VAL A CA 1
ATOM 748 C C . VAL A 1 107 ? 5.199 -17.233 -19.725 1.00 94.75 107 VAL A C 1
ATOM 750 O O . VAL A 1 107 ? 5.473 -17.256 -18.530 1.00 94.75 107 VAL A O 1
ATOM 753 N N . LEU A 1 108 ? 4.840 -16.108 -20.348 1.00 92.38 108 LEU A N 1
ATOM 754 C CA . LEU A 1 108 ? 4.761 -14.807 -19.677 1.00 92.38 108 LEU A CA 1
ATOM 755 C C . LEU A 1 108 ? 3.683 -14.781 -18.587 1.00 92.38 108 LEU A C 1
ATOM 757 O O . LEU A 1 108 ? 3.922 -14.238 -17.513 1.00 92.38 108 LEU A O 1
ATOM 761 N N . VAL A 1 109 ? 2.525 -15.403 -18.819 1.00 90.94 109 VAL A N 1
ATOM 762 C CA . VAL A 1 109 ? 1.455 -15.522 -17.816 1.00 90.94 109 VAL A CA 1
ATOM 763 C C . VAL A 1 109 ? 1.919 -16.364 -16.630 1.00 90.94 109 VAL A C 1
ATOM 765 O O . VAL A 1 109 ? 1.718 -15.965 -15.485 1.00 90.94 109 VAL A O 1
ATOM 768 N N . VAL A 1 110 ? 2.570 -17.504 -16.878 1.00 91.94 110 VAL A N 1
ATOM 769 C CA . VAL A 1 110 ? 3.114 -18.364 -15.815 1.00 91.94 110 VAL A CA 1
ATOM 770 C C . VAL A 1 110 ? 4.230 -17.648 -15.051 1.00 91.94 110 VAL A C 1
ATOM 772 O O . VAL A 1 110 ? 4.205 -17.632 -13.823 1.00 91.94 110 VAL A O 1
ATOM 775 N N . ALA A 1 111 ? 5.158 -16.998 -15.755 1.00 90.44 111 ALA A N 1
ATOM 776 C CA . ALA A 1 111 ? 6.248 -16.229 -15.157 1.00 90.44 111 ALA A CA 1
ATOM 777 C C . ALA A 1 111 ? 5.756 -14.983 -14.399 1.00 90.44 111 ALA A C 1
ATOM 779 O O . ALA A 1 111 ? 6.412 -14.539 -13.462 1.00 90.44 111 ALA A O 1
ATOM 780 N N . GLY A 1 112 ? 4.599 -14.432 -14.776 1.00 88.12 112 GLY A N 1
ATOM 781 C CA . GLY A 1 112 ? 3.971 -13.289 -14.117 1.00 88.12 112 GLY A CA 1
ATOM 782 C C . GLY A 1 112 ? 3.175 -13.641 -12.858 1.00 88.12 112 GLY A C 1
ATOM 783 O O . GLY A 1 112 ? 2.932 -12.758 -12.037 1.00 88.12 112 GLY A O 1
ATOM 784 N N . ARG A 1 113 ? 2.790 -14.909 -12.649 1.00 87.81 113 ARG A N 1
ATOM 785 C CA . ARG A 1 113 ? 1.996 -15.313 -11.470 1.00 87.81 113 ARG A CA 1
ATOM 786 C C . ARG A 1 113 ? 2.614 -14.924 -10.122 1.00 87.81 113 ARG A C 1
ATOM 788 O O . ARG A 1 113 ? 1.879 -14.359 -9.315 1.00 87.81 113 ARG A O 1
ATOM 795 N N . PRO A 1 114 ? 3.921 -15.118 -9.865 1.00 83.50 114 PRO A N 1
ATOM 796 C CA . PRO A 1 114 ? 4.523 -14.740 -8.585 1.00 83.50 114 PRO A CA 1
ATOM 797 C C . PRO A 1 114 ? 4.370 -13.248 -8.257 1.00 83.50 114 PRO A C 1
ATOM 799 O O . PRO A 1 114 ? 4.274 -12.878 -7.092 1.00 83.50 114 PRO A O 1
ATOM 802 N N . VAL A 1 115 ? 4.285 -12.384 -9.276 1.00 83.06 115 VAL A N 1
ATOM 803 C CA . VAL A 1 115 ? 4.074 -10.938 -9.096 1.00 83.06 115 VAL A CA 1
ATOM 804 C C . VAL A 1 115 ? 2.687 -10.647 -8.518 1.00 83.06 115 VAL A C 1
ATOM 806 O O . VAL A 1 115 ? 2.524 -9.707 -7.746 1.00 83.06 115 VAL A O 1
ATOM 809 N N . THR A 1 116 ? 1.687 -11.469 -8.847 1.00 72.94 116 THR A N 1
ATOM 810 C CA . THR A 1 116 ? 0.318 -11.308 -8.329 1.00 72.94 116 THR A CA 1
ATOM 811 C C . THR A 1 116 ? 0.171 -11.727 -6.866 1.00 72.94 116 THR A C 1
ATOM 813 O O . THR A 1 116 ? -0.758 -11.279 -6.201 1.00 72.94 116 THR A O 1
ATOM 816 N N . GLU A 1 117 ? 1.108 -12.524 -6.346 1.00 70.88 117 GLU A N 1
ATOM 817 C CA . GLU A 1 117 ? 1.126 -12.993 -4.955 1.00 70.88 117 GLU A CA 1
ATOM 818 C C . GLU A 1 117 ? 2.000 -12.122 -4.038 1.00 70.88 117 GLU A C 1
ATOM 820 O O . GLU A 1 117 ? 2.154 -12.426 -2.852 1.00 70.88 117 GLU A O 1
ATOM 825 N N . LEU A 1 118 ? 2.570 -11.028 -4.558 1.00 69.44 118 LEU A N 1
ATOM 826 C CA . LEU A 1 118 ? 3.398 -10.114 -3.778 1.00 69.44 118 LEU A CA 1
ATOM 827 C C . LEU A 1 118 ? 2.581 -9.472 -2.655 1.00 69.44 118 LEU A C 1
ATOM 829 O O . LEU A 1 118 ? 1.843 -8.505 -2.842 1.00 69.44 118 LEU A O 1
ATOM 833 N N . ARG A 1 119 ? 2.763 -10.001 -1.447 1.00 67.94 119 ARG A N 1
ATOM 834 C CA . ARG A 1 119 ? 2.247 -9.407 -0.221 1.00 67.94 119 ARG A CA 1
ATOM 835 C C . ARG A 1 119 ? 3.060 -8.148 0.089 1.00 67.94 119 ARG A C 1
ATOM 837 O O . ARG A 1 119 ? 4.248 -8.231 0.388 1.00 67.94 119 ARG A O 1
ATOM 844 N N . SER A 1 120 ? 2.437 -6.976 -0.014 1.00 72.69 120 SER A N 1
ATOM 845 C CA . SER A 1 120 ? 3.107 -5.696 0.244 1.00 72.69 120 SER A CA 1
ATOM 846 C C . SER A 1 120 ? 3.325 -5.502 1.747 1.00 72.69 120 SER A C 1
ATOM 848 O O . SER A 1 120 ? 2.380 -5.243 2.485 1.00 72.69 120 SER A O 1
ATOM 850 N N . ALA A 1 121 ? 4.569 -5.660 2.198 1.00 71.88 121 ALA A N 1
ATOM 851 C CA . ALA A 1 121 ? 4.999 -5.361 3.562 1.00 71.88 121 ALA A CA 1
ATOM 852 C C . ALA A 1 121 ? 5.896 -4.121 3.562 1.00 71.88 121 ALA A C 1
ATOM 854 O O . ALA A 1 121 ? 6.636 -3.885 2.607 1.00 71.88 121 ALA A O 1
ATOM 855 N N . VAL A 1 122 ? 5.881 -3.374 4.661 1.00 68.50 122 VAL A N 1
ATOM 856 C CA . VAL A 1 122 ? 6.763 -2.225 4.897 1.00 68.50 122 VAL A CA 1
ATOM 857 C C . VAL A 1 122 ? 7.597 -2.480 6.154 1.00 68.50 122 VAL A C 1
ATOM 859 O O . VAL A 1 122 ? 7.782 -1.579 6.955 1.00 68.50 122 VAL A O 1
ATOM 862 N N . SER A 1 123 ? 8.070 -3.715 6.369 1.00 75.75 123 SER A N 1
ATOM 863 C CA . SER A 1 123 ? 8.829 -4.092 7.573 1.00 75.75 123 SER A CA 1
ATOM 864 C C . SER A 1 123 ? 10.332 -3.891 7.352 1.00 75.75 123 SER A C 1
ATOM 866 O O . SER A 1 123 ? 10.956 -4.698 6.657 1.00 75.75 123 SER A O 1
ATOM 868 N N . PRO A 1 124 ? 10.961 -2.851 7.937 1.00 72.38 124 PRO A N 1
ATOM 869 C CA . PRO A 1 124 ? 12.395 -2.630 7.778 1.00 72.38 124 PRO A CA 1
ATOM 870 C C . PRO A 1 124 ? 13.199 -3.728 8.479 1.00 72.38 124 PRO A C 1
ATOM 872 O O . PRO A 1 124 ? 14.269 -4.109 8.013 1.00 72.38 124 PRO A O 1
ATOM 875 N N . VAL A 1 125 ? 12.657 -4.273 9.575 1.00 75.56 125 VAL A N 1
ATOM 876 C CA . VAL A 1 125 ? 13.298 -5.307 10.396 1.00 75.56 125 VAL A CA 1
ATOM 877 C C . VAL A 1 125 ? 13.439 -6.619 9.623 1.00 75.56 125 VAL A C 1
ATOM 879 O O . VAL A 1 125 ? 14.477 -7.274 9.714 1.00 75.56 125 VAL A O 1
ATOM 882 N N . ALA A 1 126 ? 12.441 -6.976 8.808 1.00 74.88 126 ALA A N 1
ATOM 883 C CA . ALA A 1 126 ? 12.473 -8.186 7.987 1.00 74.88 126 ALA A CA 1
ATOM 884 C C . ALA A 1 126 ? 13.569 -8.158 6.902 1.00 74.88 126 ALA A C 1
ATOM 886 O O . ALA A 1 126 ? 14.040 -9.214 6.477 1.00 74.88 126 ALA A O 1
ATOM 887 N N . VAL A 1 127 ? 13.992 -6.963 6.474 1.00 82.06 127 VAL A N 1
ATOM 888 C CA . VAL A 1 127 ? 15.007 -6.763 5.424 1.00 82.06 127 VAL A CA 1
ATOM 889 C C . VAL A 1 127 ? 16.433 -6.766 5.995 1.00 82.06 127 VAL A C 1
ATOM 891 O O . VAL A 1 127 ? 17.404 -6.880 5.246 1.00 82.06 127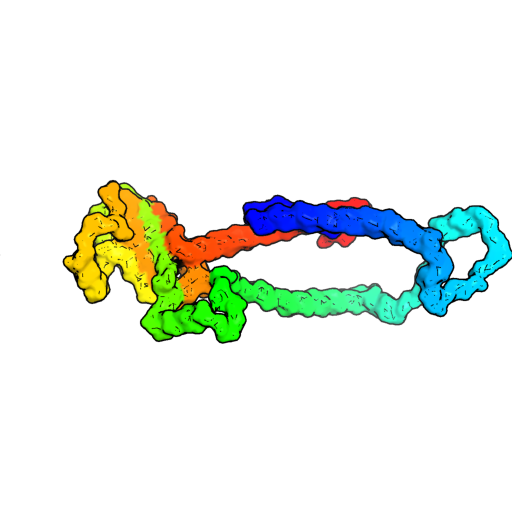 VAL A O 1
ATOM 894 N N . LEU A 1 128 ? 16.592 -6.679 7.321 1.00 87.38 128 LEU A N 1
ATOM 895 C CA . LEU A 1 128 ? 17.911 -6.665 7.950 1.00 87.38 128 LEU A CA 1
ATOM 896 C C . LEU A 1 128 ? 18.638 -8.015 7.778 1.00 87.38 128 LEU A C 1
ATOM 898 O O . LEU A 1 128 ? 18.002 -9.069 7.883 1.00 87.38 128 LEU A O 1
ATOM 902 N N . PRO A 1 129 ? 19.971 -8.018 7.567 1.00 88.50 129 PRO A N 1
ATOM 903 C CA . PRO A 1 129 ? 20.761 -9.245 7.477 1.00 88.50 129 PRO A CA 1
ATOM 904 C C . PRO A 1 129 ? 20.621 -10.144 8.712 1.00 88.50 129 PRO A C 1
ATOM 906 O O . PRO A 1 129 ? 20.333 -9.673 9.815 1.00 88.50 129 PRO A O 1
ATOM 909 N N . ALA A 1 130 ? 20.864 -11.444 8.533 1.00 85.81 130 ALA A N 1
ATOM 910 C CA . ALA A 1 130 ? 20.974 -12.371 9.658 1.00 85.81 130 ALA A CA 1
ATOM 911 C C . ALA A 1 130 ? 22.138 -11.954 10.581 1.00 85.81 130 ALA A C 1
ATOM 913 O O . ALA A 1 130 ? 23.211 -11.603 10.091 1.00 85.81 130 ALA A O 1
ATOM 914 N N . GLY A 1 131 ? 21.916 -11.969 11.901 1.00 86.56 131 GLY A N 1
ATOM 915 C CA . GLY A 1 131 ? 22.885 -11.513 12.908 1.00 86.56 131 GLY A CA 1
ATOM 916 C C . GLY A 1 131 ? 22.900 -9.999 13.157 1.00 86.56 131 GLY A C 1
ATOM 917 O O . GLY A 1 131 ? 23.802 -9.494 13.823 1.00 86.56 131 GLY A O 1
ATOM 918 N N . ASN A 1 132 ? 21.938 -9.246 12.610 1.00 92.31 132 ASN A N 1
ATOM 919 C CA . ASN A 1 132 ? 21.756 -7.848 12.988 1.00 92.31 132 ASN A CA 1
ATOM 920 C C . ASN A 1 132 ? 21.097 -7.765 14.383 1.00 92.31 132 ASN A C 1
ATOM 922 O O . ASN A 1 132 ? 19.994 -8.291 14.550 1.00 92.31 132 ASN A O 1
ATOM 926 N N . PRO A 1 133 ? 21.683 -7.039 15.356 1.00 90.69 133 PRO A N 1
ATOM 927 C CA . PRO A 1 133 ? 21.178 -7.009 16.730 1.00 90.69 133 PRO A CA 1
ATOM 928 C C . PRO A 1 133 ? 19.750 -6.456 16.845 1.00 90.69 133 PRO A C 1
ATOM 930 O O . PRO A 1 133 ? 19.024 -6.845 17.753 1.00 90.69 133 PRO A O 1
ATOM 933 N N . VAL A 1 134 ? 19.311 -5.588 15.924 1.00 88.19 134 VAL A N 1
ATOM 934 C CA . VAL A 1 134 ? 17.929 -5.075 15.893 1.00 88.19 134 VAL A CA 1
ATOM 935 C C . VAL A 1 134 ? 16.953 -6.167 15.461 1.00 88.19 134 VAL A C 1
ATOM 937 O O . VAL A 1 134 ? 15.874 -6.289 16.038 1.00 88.19 134 VAL A O 1
ATOM 940 N N . ARG A 1 135 ? 17.334 -6.991 14.476 1.00 87.12 135 ARG A N 1
ATOM 941 C CA . ARG A 1 135 ? 16.528 -8.134 14.030 1.00 87.12 135 ARG A CA 1
ATOM 942 C C . ARG A 1 135 ? 16.424 -9.193 15.124 1.00 87.12 135 ARG A C 1
ATOM 944 O O . ARG A 1 135 ? 15.334 -9.704 15.362 1.00 87.12 135 ARG A O 1
ATOM 951 N N . ASP A 1 136 ? 17.526 -9.467 15.815 1.00 88.31 136 ASP A N 1
ATOM 952 C CA . ASP A 1 136 ? 17.562 -10.440 16.908 1.00 88.31 136 ASP A CA 1
ATOM 953 C C . ASP A 1 136 ? 16.760 -9.949 18.124 1.00 88.31 136 ASP A C 1
ATOM 955 O O . ASP A 1 136 ? 15.989 -10.712 18.703 1.00 88.31 136 ASP A O 1
ATOM 959 N N . ALA A 1 137 ? 16.861 -8.659 18.468 1.00 86.62 137 ALA A N 1
ATOM 960 C CA . ALA A 1 137 ? 16.061 -8.050 19.530 1.00 86.62 137 ALA A CA 1
ATOM 961 C C . ALA A 1 137 ? 14.558 -8.071 19.209 1.00 86.62 137 ALA A C 1
ATOM 963 O O . ALA A 1 137 ? 13.750 -8.400 20.076 1.00 86.62 137 ALA A O 1
ATOM 964 N N . ALA A 1 138 ? 14.177 -7.769 17.964 1.00 82.12 138 ALA A N 1
ATOM 965 C CA . ALA A 1 138 ? 12.787 -7.854 17.524 1.00 82.12 138 ALA A CA 1
ATOM 966 C C . ALA A 1 138 ? 12.262 -9.299 17.564 1.00 82.12 138 ALA A C 1
ATOM 968 O O . ALA A 1 138 ? 11.159 -9.537 18.055 1.00 82.12 138 ALA A O 1
ATOM 969 N N . ALA A 1 139 ? 13.069 -10.271 17.123 1.00 83.12 139 ALA A N 1
ATOM 970 C CA . ALA A 1 139 ? 12.729 -11.688 17.208 1.00 83.12 139 ALA A CA 1
ATOM 971 C C . ALA A 1 139 ? 12.554 -12.142 18.669 1.00 83.12 139 ALA A C 1
ATOM 973 O O . ALA A 1 139 ? 11.560 -12.790 18.999 1.00 83.12 139 ALA A O 1
ATOM 974 N N . ALA A 1 140 ? 13.460 -11.742 19.564 1.00 85.81 140 ALA A N 1
ATOM 975 C CA . ALA A 1 140 ? 13.365 -12.044 20.991 1.00 85.81 140 ALA A CA 1
ATOM 976 C C . ALA A 1 140 ? 12.120 -11.414 21.641 1.00 85.81 140 ALA A C 1
ATOM 978 O O . ALA A 1 140 ? 11.428 -12.082 22.407 1.00 85.81 140 ALA A O 1
ATOM 979 N N . ALA A 1 141 ? 11.788 -10.163 21.303 1.00 83.62 141 ALA A N 1
ATOM 980 C CA . ALA A 1 141 ? 10.570 -9.510 21.782 1.00 83.62 141 ALA A CA 1
ATOM 981 C C . ALA A 1 141 ? 9.306 -10.249 21.309 1.00 83.62 141 ALA A C 1
ATOM 983 O O . ALA A 1 141 ? 8.407 -10.496 22.112 1.00 83.62 141 ALA A O 1
ATOM 984 N N . SER A 1 142 ? 9.272 -10.677 20.040 1.00 78.81 142 SER A N 1
ATOM 985 C CA . SER A 1 142 ? 8.144 -11.427 19.467 1.00 78.81 142 SER A CA 1
ATOM 986 C C . SER A 1 142 ? 7.955 -12.834 20.050 1.00 78.81 142 SER A C 1
ATOM 988 O O . SER A 1 142 ? 6.883 -13.413 19.916 1.00 78.81 142 SER A O 1
ATOM 990 N N . ALA A 1 143 ? 8.972 -13.393 20.714 1.00 82.94 143 ALA A N 1
ATOM 991 C CA . ALA A 1 143 ? 8.856 -14.682 21.394 1.00 82.94 143 ALA A CA 1
ATOM 992 C C . ALA A 1 143 ? 8.127 -14.577 22.747 1.00 82.94 143 ALA A C 1
ATOM 994 O O . ALA A 1 143 ? 7.526 -15.550 23.195 1.00 82.94 143 ALA A O 1
ATOM 995 N N . GLY A 1 144 ? 8.199 -13.415 23.409 1.00 81.31 144 GLY A N 1
ATOM 996 C CA . GLY A 1 144 ? 7.570 -13.172 24.713 1.00 81.31 144 GLY A CA 1
ATOM 997 C C . GLY A 1 144 ? 6.268 -12.371 24.652 1.00 81.31 144 GLY A C 1
ATOM 998 O O . GLY A 1 144 ? 5.489 -12.408 25.603 1.00 81.31 144 GLY A O 1
ATOM 999 N N . PHE A 1 145 ? 6.026 -11.653 23.556 1.00 83.94 145 PHE A N 1
ATOM 1000 C CA . PHE A 1 145 ? 4.862 -10.791 23.381 1.00 83.94 145 PHE A CA 1
ATOM 1001 C C . PHE A 1 145 ? 4.266 -10.926 21.979 1.00 83.94 145 PHE A C 1
ATOM 1003 O O . PHE A 1 145 ? 4.975 -11.244 21.026 1.00 83.94 145 PHE A O 1
ATOM 1010 N N . ALA A 1 146 ? 2.975 -10.607 21.842 1.00 83.44 146 ALA A N 1
ATOM 1011 C CA . ALA A 1 146 ? 2.324 -10.498 20.541 1.00 83.44 146 ALA A CA 1
ATOM 1012 C C . ALA A 1 146 ? 3.108 -9.527 19.636 1.00 83.44 146 ALA A C 1
ATOM 1014 O O . ALA A 1 146 ? 3.371 -8.401 20.068 1.00 83.44 146 ALA A O 1
ATOM 1015 N N . PRO A 1 147 ? 3.473 -9.899 18.396 1.00 84.56 147 PRO A N 1
ATOM 1016 C CA . PRO A 1 147 ? 4.292 -9.049 17.530 1.00 84.56 147 PRO A CA 1
ATOM 1017 C C . PRO A 1 147 ? 3.718 -7.637 17.323 1.00 84.56 147 PRO A C 1
ATOM 1019 O O . PRO A 1 147 ? 4.466 -6.659 17.311 1.00 84.56 147 PRO A O 1
ATOM 1022 N N . GLY A 1 148 ? 2.389 -7.508 17.244 1.00 84.94 148 GLY A N 1
ATOM 1023 C CA . GLY A 1 148 ? 1.701 -6.223 17.120 1.00 84.94 148 GLY A CA 1
ATOM 1024 C C . GLY A 1 148 ? 1.764 -5.335 18.364 1.00 84.94 148 GLY A C 1
ATOM 1025 O O . GLY A 1 148 ? 1.408 -4.162 18.275 1.00 84.94 148 GLY A O 1
ATOM 1026 N N . ILE A 1 149 ? 2.207 -5.836 19.527 1.00 87.00 149 ILE A N 1
ATOM 1027 C CA . ILE A 1 149 ? 2.254 -5.037 20.764 1.00 87.00 149 ILE A CA 1
ATOM 1028 C C . ILE A 1 149 ? 3.280 -3.907 20.673 1.00 87.00 149 ILE A C 1
ATOM 1030 O O . ILE A 1 149 ? 3.172 -2.916 21.389 1.00 87.00 149 ILE A O 1
ATOM 1034 N N . LEU A 1 150 ? 4.277 -4.068 19.797 1.00 84.06 150 LEU A N 1
ATOM 1035 C CA . LEU A 1 150 ? 5.322 -3.078 19.558 1.00 84.06 150 LEU A CA 1
ATOM 1036 C C . LEU A 1 150 ? 4.761 -1.808 18.909 1.00 84.06 150 LEU A C 1
ATOM 1038 O O . LEU A 1 150 ? 5.317 -0.732 19.103 1.00 84.06 150 LEU A O 1
ATOM 1042 N N . SER A 1 151 ? 3.655 -1.930 18.167 1.00 89.50 151 SER A N 1
ATOM 1043 C CA . SER A 1 151 ? 2.940 -0.798 17.580 1.00 89.50 151 SER A CA 1
ATOM 1044 C C . SER A 1 151 ? 1.441 -1.109 17.463 1.00 89.50 151 SER A C 1
ATOM 1046 O O . SER A 1 151 ? 0.956 -1.492 16.393 1.00 89.50 151 SER A O 1
ATOM 1048 N N . PRO A 1 152 ? 0.681 -0.985 18.570 1.00 92.25 152 PRO A N 1
ATOM 1049 C CA . PRO A 1 152 ? -0.755 -1.218 18.559 1.00 92.25 152 PRO A CA 1
ATOM 1050 C C . PRO A 1 152 ? -1.448 -0.239 17.613 1.00 92.25 152 PRO A C 1
ATOM 1052 O O . PRO A 1 152 ? -1.173 0.963 17.615 1.00 92.25 152 PRO A O 1
ATOM 1055 N N . THR A 1 153 ? -2.405 -0.736 16.839 1.00 95.06 153 THR A N 1
ATOM 1056 C CA . THR A 1 153 ? -3.217 0.114 15.971 1.00 95.06 153 THR A CA 1
ATOM 1057 C C . THR A 1 153 ? -4.286 0.806 16.800 1.00 95.06 153 THR A C 1
ATOM 1059 O O . THR A 1 153 ? -5.159 0.158 17.372 1.00 95.06 153 THR A O 1
ATOM 1062 N N . GLY A 1 154 ? -4.251 2.132 16.870 1.00 93.88 154 GLY A N 1
ATOM 1063 C CA . GLY A 1 154 ? -5.312 2.891 17.518 1.00 93.88 154 GLY A CA 1
ATOM 1064 C C . GLY A 1 154 ? -6.491 3.088 16.574 1.00 93.88 154 GLY A C 1
ATOM 1065 O O . GLY A 1 154 ? -6.350 3.677 15.509 1.00 93.88 154 GLY A O 1
ATOM 1066 N N . VAL A 1 155 ? -7.662 2.628 16.982 1.00 95.44 155 VAL A N 1
ATOM 1067 C CA . VAL A 1 155 ? -8.954 2.901 16.359 1.00 95.44 155 VAL A CA 1
ATOM 1068 C C . VAL A 1 155 ? -9.611 4.022 17.155 1.00 95.44 155 VAL A C 1
ATOM 1070 O O . VAL A 1 155 ? -9.965 3.847 18.320 1.00 95.44 155 VAL A O 1
ATOM 1073 N N . ILE A 1 156 ? -9.737 5.195 16.548 1.00 94.81 156 ILE A N 1
ATOM 1074 C CA . ILE A 1 156 ? -10.398 6.353 17.147 1.00 94.81 156 ILE A CA 1
ATOM 1075 C C . ILE A 1 156 ? -11.800 6.434 16.568 1.00 94.81 156 ILE A C 1
ATOM 1077 O O . ILE A 1 156 ? -11.965 6.599 15.360 1.00 94.81 156 ILE A O 1
ATOM 1081 N N . VAL A 1 157 ? -12.793 6.327 17.439 1.00 95.19 157 VAL A N 1
ATOM 1082 C CA . VAL A 1 157 ? -14.209 6.451 17.113 1.00 95.19 157 VAL A CA 1
ATOM 1083 C C . VAL A 1 157 ? -14.689 7.801 17.621 1.00 95.19 157 VAL A C 1
ATOM 1085 O O . VAL A 1 157 ? -14.646 8.063 18.821 1.00 95.19 157 VAL A O 1
ATOM 1088 N N . SER A 1 158 ? -15.151 8.652 16.714 1.00 95.25 158 SER A N 1
ATOM 1089 C CA . SER A 1 158 ? -15.593 10.010 17.013 1.00 95.25 158 SER A CA 1
ATOM 1090 C C . SER A 1 158 ? -17.090 10.149 16.772 1.00 95.25 158 SER A C 1
ATOM 1092 O O . SER A 1 158 ? -17.583 9.912 15.665 1.00 95.25 158 SER A O 1
ATOM 1094 N N . ALA A 1 159 ? -17.816 10.544 17.812 1.00 93.56 159 ALA A N 1
ATOM 1095 C CA . ALA A 1 159 ? -19.223 10.910 17.748 1.00 93.56 159 ALA A CA 1
ATOM 1096 C C . ALA A 1 159 ? -19.583 11.804 18.950 1.00 93.56 159 ALA A C 1
ATOM 1098 O O . ALA A 1 159 ? -19.002 11.639 20.024 1.00 93.56 159 ALA A O 1
ATOM 1099 N N . PRO A 1 160 ? -20.563 12.716 18.817 1.00 91.00 160 PRO A N 1
ATOM 1100 C CA . PRO A 1 160 ? -21.020 13.526 19.943 1.00 91.00 160 PRO A CA 1
ATOM 1101 C C . PRO A 1 160 ? -21.544 12.658 21.099 1.00 91.00 160 PRO A C 1
ATOM 1103 O O . PRO A 1 160 ? -22.429 11.819 20.891 1.00 91.00 160 PRO A O 1
ATOM 1106 N N . GLY A 1 161 ? -21.010 12.870 22.307 1.00 87.75 161 GLY A N 1
ATOM 1107 C CA . GLY A 1 161 ? -21.414 12.150 23.520 1.00 87.75 161 GLY A CA 1
ATOM 1108 C C . GLY A 1 161 ? -21.092 10.655 23.477 1.00 87.75 161 GLY A C 1
ATOM 1109 O O . GLY A 1 161 ? -21.853 9.839 23.995 1.00 87.75 161 GLY A O 1
ATOM 1110 N N . ILE A 1 162 ? -20.008 10.258 22.799 1.00 89.44 162 ILE A N 1
ATOM 1111 C CA . ILE A 1 162 ? -19.633 8.841 22.698 1.00 89.44 162 ILE A CA 1
ATOM 1112 C C . ILE A 1 162 ? -19.145 8.275 24.035 1.00 89.44 162 ILE A C 1
ATOM 1114 O O . ILE A 1 162 ? -19.320 7.087 24.302 1.00 89.44 162 ILE A O 1
ATOM 1118 N N . THR A 1 163 ? -18.598 9.132 24.898 1.00 86.12 163 THR A N 1
ATOM 1119 C CA . THR A 1 163 ? -18.174 8.783 26.261 1.00 86.12 163 THR A CA 1
ATOM 1120 C C . THR A 1 163 ? -19.339 8.350 27.148 1.00 86.12 163 THR A C 1
ATOM 1122 O O . THR A 1 163 ? -19.147 7.527 28.037 1.00 86.12 163 THR A O 1
ATOM 1125 N N . ASP A 1 164 ? -20.556 8.816 26.856 1.00 89.00 164 ASP A N 1
ATOM 1126 C CA . ASP A 1 164 ? -21.773 8.475 27.606 1.00 89.00 164 ASP A CA 1
ATOM 1127 C C . ASP A 1 164 ? -22.398 7.144 27.151 1.00 89.00 164 ASP A C 1
ATOM 1129 O O . ASP A 1 164 ? -23.467 6.748 27.619 1.00 89.00 164 ASP A O 1
ATOM 1133 N N . ARG A 1 165 ? -21.746 6.426 26.222 1.00 89.38 165 ARG A N 1
ATOM 1134 C CA . ARG A 1 165 ? -22.223 5.155 25.652 1.00 89.38 165 ARG A CA 1
ATOM 1135 C C . ARG A 1 165 ? -21.252 3.994 25.921 1.00 89.38 165 ARG A C 1
ATOM 1137 O O . ARG A 1 165 ? -20.830 3.326 24.971 1.00 89.38 165 ARG A O 1
ATOM 1144 N N . PRO A 1 166 ? -20.917 3.687 27.190 1.00 86.88 166 PRO A N 1
ATOM 1145 C CA . PRO A 1 166 ? -19.930 2.655 27.521 1.00 86.88 166 PRO A CA 1
ATOM 1146 C C . PRO A 1 166 ? -20.325 1.271 26.990 1.00 86.88 166 PRO A C 1
ATOM 1148 O O . PRO A 1 166 ? -19.494 0.576 26.417 1.00 86.88 166 PRO A O 1
ATOM 1151 N N . GLN A 1 167 ? -21.616 0.918 27.039 1.00 88.19 167 GLN A N 1
ATOM 1152 C CA . GLN A 1 167 ? -22.117 -0.364 26.523 1.00 88.19 167 GLN A CA 1
ATOM 1153 C C . GLN A 1 167 ? -21.892 -0.529 25.012 1.00 88.19 167 GLN A C 1
ATOM 1155 O O . GLN A 1 167 ? -21.569 -1.620 24.545 1.00 88.19 167 GLN A O 1
ATOM 1160 N N . ALA A 1 168 ? -22.034 0.555 24.243 1.00 90.75 168 ALA A N 1
ATOM 1161 C CA . ALA A 1 168 ? -21.803 0.544 22.803 1.00 90.75 168 ALA A CA 1
ATOM 1162 C C . ALA A 1 168 ? -20.305 0.391 22.483 1.00 90.75 168 ALA A C 1
ATOM 1164 O O . ALA A 1 168 ? -19.926 -0.372 21.595 1.00 90.75 168 ALA A O 1
ATOM 1165 N N . LEU A 1 169 ? -19.440 1.061 23.253 1.00 90.00 169 LEU A N 1
ATOM 1166 C CA . LEU A 1 169 ? -17.985 0.924 23.143 1.00 90.00 169 LEU A CA 1
ATOM 1167 C C . LEU A 1 169 ? -17.503 -0.477 23.546 1.00 90.00 169 LEU A C 1
ATOM 1169 O O . LEU A 1 169 ? -16.638 -1.037 22.873 1.00 90.00 169 LEU A O 1
ATOM 1173 N N . ALA A 1 170 ? -18.093 -1.077 24.581 1.00 88.31 170 ALA A N 1
ATOM 1174 C CA . ALA A 1 170 ? -17.823 -2.455 24.983 1.00 88.31 170 ALA A CA 1
ATOM 1175 C C . ALA A 1 170 ? -18.267 -3.463 23.916 1.00 88.31 170 ALA A C 1
ATOM 1177 O O . ALA A 1 170 ? -17.521 -4.383 23.576 1.00 88.31 170 ALA A O 1
ATOM 1178 N N . ALA A 1 171 ? -19.457 -3.266 23.336 1.00 91.12 171 ALA A N 1
ATOM 1179 C CA . ALA A 1 171 ? -19.952 -4.089 22.237 1.00 91.12 171 ALA A CA 1
ATOM 1180 C C . ALA A 1 171 ? -19.024 -4.010 21.017 1.00 91.12 171 ALA A C 1
ATOM 1182 O O . ALA A 1 171 ? -18.698 -5.044 20.430 1.00 91.12 171 ALA A O 1
ATOM 1183 N N . LEU A 1 172 ? -18.550 -2.808 20.671 1.00 93.00 172 LEU A N 1
ATOM 1184 C CA . LEU A 1 172 ? -17.561 -2.618 19.614 1.00 93.00 172 LEU A CA 1
ATOM 1185 C C . LEU A 1 172 ? -16.246 -3.331 19.951 1.00 93.00 172 LEU A C 1
ATOM 1187 O O . LEU A 1 172 ? -15.753 -4.095 19.128 1.00 93.00 172 LEU A O 1
ATOM 1191 N N . ALA A 1 173 ? -15.700 -3.159 21.157 1.00 90.25 173 ALA A N 1
ATOM 1192 C CA . ALA A 1 173 ? -14.461 -3.819 21.574 1.00 90.25 173 ALA A CA 1
ATOM 1193 C C . ALA A 1 173 ? -14.559 -5.356 21.494 1.00 90.25 173 ALA A C 1
ATOM 1195 O O . ALA A 1 173 ? -13.661 -6.008 20.958 1.00 90.25 173 ALA A O 1
ATOM 1196 N N . GLY A 1 174 ? -15.679 -5.940 21.933 1.00 90.00 174 GLY A N 1
ATOM 1197 C CA . GLY A 1 174 ? -15.931 -7.382 21.824 1.00 90.00 174 GLY A CA 1
ATOM 1198 C C . GLY A 1 174 ? -16.145 -7.874 20.386 1.00 90.00 174 GLY A C 1
ATOM 1199 O O . GLY A 1 174 ? -15.950 -9.054 20.087 1.00 90.00 174 GLY A O 1
ATOM 1200 N N . GLN A 1 175 ? -16.550 -6.997 19.468 1.00 92.75 175 GLN A N 1
ATOM 1201 C CA . GLN A 1 175 ? -16.595 -7.305 18.038 1.00 92.75 175 GLN A CA 1
ATOM 1202 C C . GLN A 1 175 ? -15.219 -7.190 17.381 1.00 92.75 175 GLN A C 1
ATOM 1204 O O . GLN A 1 175 ? -14.880 -8.050 16.573 1.00 92.75 175 GLN A O 1
ATOM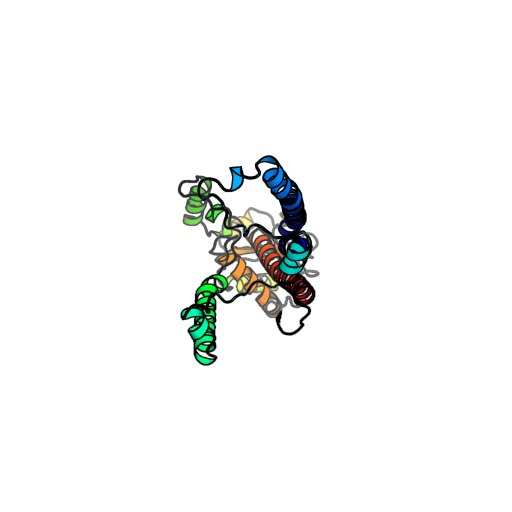 1209 N N . LEU A 1 176 ? -14.423 -6.182 17.752 1.00 93.69 176 LEU A N 1
ATOM 1210 C CA . LEU A 1 176 ? -13.044 -6.006 17.291 1.00 93.69 176 LEU A CA 1
ATOM 1211 C C . LEU A 1 176 ? -12.169 -7.196 17.689 1.00 93.69 176 LEU A C 1
ATOM 1213 O O . LEU A 1 176 ? -11.395 -7.677 16.874 1.00 93.69 176 LEU A O 1
ATOM 1217 N N . HIS A 1 177 ? -12.346 -7.728 18.900 1.00 91.88 177 HIS A N 1
ATOM 1218 C CA . HIS A 1 177 ? -11.594 -8.894 19.369 1.00 91.88 177 HIS A CA 1
ATOM 1219 C C . HIS A 1 177 ? -11.896 -10.176 18.575 1.00 91.88 177 HIS A C 1
ATOM 1221 O O . HIS A 1 177 ? -11.102 -11.105 18.571 1.00 91.88 177 HIS A O 1
ATOM 1227 N N . ARG A 1 178 ? -13.040 -10.235 17.880 1.00 93.00 178 ARG A N 1
ATOM 1228 C CA . ARG A 1 178 ? -13.417 -11.368 17.019 1.00 93.00 178 ARG A CA 1
ATOM 1229 C C . ARG A 1 178 ? -12.942 -11.215 15.573 1.00 93.00 178 ARG A C 1
ATOM 1231 O O . ARG A 1 178 ? -13.263 -12.067 14.748 1.00 93.00 178 ARG A O 1
ATOM 1238 N N . GLN A 1 179 ? -12.245 -10.129 15.247 1.00 95.25 179 GLN A N 1
ATOM 1239 C CA . GLN A 1 179 ? -11.749 -9.898 13.895 1.00 95.25 179 GLN A CA 1
ATOM 1240 C C . GLN A 1 179 ? -10.497 -10.741 13.618 1.00 95.25 179 GLN A C 1
ATOM 1242 O O . GLN A 1 179 ? -9.733 -11.023 14.544 1.00 95.25 179 GLN A O 1
ATOM 1247 N N . PRO A 1 180 ? -10.270 -11.149 12.357 1.00 93.44 180 PRO A N 1
ATOM 1248 C CA . PRO A 1 180 ? -9.107 -11.946 11.984 1.00 93.44 180 PRO A CA 1
ATOM 1249 C C . PRO A 1 180 ? -7.783 -11.300 12.414 1.00 93.44 180 PRO A C 1
ATOM 1251 O O . PRO A 1 180 ? -7.548 -10.114 12.183 1.00 93.44 180 PRO A O 1
ATOM 1254 N N . GLY A 1 181 ? -6.931 -12.101 13.056 1.00 91.00 181 GLY A N 1
ATOM 1255 C CA . GLY A 1 181 ? -5.589 -11.716 13.495 1.00 91.00 181 GLY A CA 1
ATOM 1256 C C . GLY A 1 181 ? -5.521 -10.685 14.621 1.00 91.00 181 GLY A C 1
ATOM 1257 O O . GLY A 1 181 ? -4.433 -10.192 14.906 1.00 91.00 181 GLY A O 1
ATOM 1258 N N . VAL A 1 182 ? -6.642 -10.332 15.256 1.00 93.88 182 VAL A N 1
ATOM 1259 C CA . VAL A 1 182 ? -6.645 -9.494 16.461 1.00 93.88 182 VAL A CA 1
ATOM 1260 C C . VAL A 1 182 ? -6.388 -10.369 17.686 1.00 93.88 182 VAL A C 1
ATOM 1262 O O . VAL A 1 182 ? -7.187 -11.245 17.998 1.00 93.88 182 VAL A O 1
ATOM 1265 N N . ASP A 1 183 ? -5.299 -10.097 18.400 1.00 90.62 183 ASP A N 1
ATOM 1266 C CA . ASP A 1 183 ? -4.910 -10.836 19.606 1.00 90.62 183 ASP A CA 1
ATOM 1267 C C . ASP A 1 183 ? -5.405 -10.127 20.877 1.00 90.62 183 ASP A C 1
ATOM 1269 O O . ASP A 1 183 ? -6.050 -10.718 21.743 1.00 90.62 183 ASP A O 1
ATOM 1273 N N . ILE A 1 184 ? -5.190 -8.809 20.966 1.00 88.50 184 ILE A N 1
ATOM 1274 C CA . ILE A 1 184 ? -5.577 -8.010 22.137 1.00 88.50 184 ILE A CA 1
ATOM 1275 C C . ILE A 1 184 ? -6.329 -6.760 21.689 1.00 88.50 184 ILE A C 1
ATOM 1277 O O . ILE A 1 184 ? -5.914 -6.050 20.777 1.00 88.50 184 ILE A O 1
ATOM 1281 N N . VAL A 1 185 ? -7.425 -6.451 22.379 1.00 89.19 185 VAL A N 1
ATOM 1282 C CA . VAL A 1 185 ? -8.123 -5.167 22.260 1.00 89.19 185 VAL A CA 1
ATOM 1283 C C . VAL A 1 185 ? -8.071 -4.473 23.612 1.00 89.19 185 VAL A C 1
ATOM 1285 O O . VAL A 1 185 ? -8.435 -5.062 24.622 1.00 89.19 185 VAL A O 1
ATOM 1288 N N . LEU A 1 186 ? -7.610 -3.228 23.656 1.00 86.75 186 LEU A N 1
ATOM 1289 C CA . LEU A 1 186 ? -7.548 -2.408 24.866 1.00 86.75 186 LEU A CA 1
ATOM 1290 C C . LEU A 1 186 ? -8.462 -1.204 24.660 1.00 86.75 186 LEU A C 1
ATOM 1292 O O . LEU A 1 186 ? -8.280 -0.435 23.721 1.00 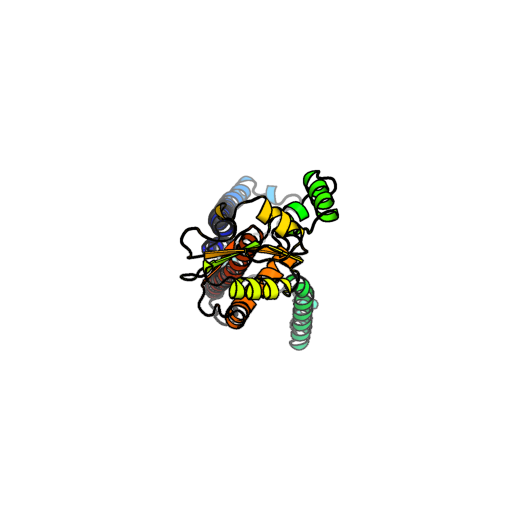86.75 186 LEU A O 1
ATOM 1296 N N . GLY A 1 187 ? -9.439 -1.022 25.537 1.00 82.62 187 GLY A N 1
ATOM 1297 C CA . GLY A 1 187 ? -10.412 0.057 25.414 1.00 82.62 187 GLY A CA 1
ATOM 1298 C C . GLY A 1 187 ? -10.975 0.477 26.769 1.00 82.62 187 GLY A C 1
ATOM 1299 O O . GLY A 1 187 ? -10.614 -0.116 27.787 1.00 82.62 187 GLY A O 1
ATOM 1300 N N . PRO A 1 188 ? -11.869 1.478 26.779 1.00 76.44 188 PRO A N 1
ATOM 1301 C CA . PRO A 1 188 ? -12.348 2.113 28.005 1.00 76.44 188 PRO A CA 1
ATOM 1302 C C . PRO A 1 188 ? -13.145 1.180 28.930 1.00 76.44 188 PRO A C 1
ATOM 1304 O O . PRO A 1 188 ? -13.122 1.381 30.137 1.00 76.44 188 PRO A O 1
ATOM 1307 N N . ASP A 1 189 ? -13.790 0.138 28.397 1.00 67.50 189 ASP A N 1
ATOM 1308 C CA . ASP A 1 189 ? -14.653 -0.775 29.171 1.00 67.50 189 ASP A CA 1
ATOM 1309 C C . ASP A 1 189 ? -14.198 -2.250 29.098 1.00 67.50 189 ASP A C 1
ATOM 1311 O O . ASP A 1 189 ? -14.985 -3.184 29.254 1.00 67.50 189 ASP A O 1
ATOM 1315 N N . ASN A 1 190 ? -12.920 -2.507 28.784 1.00 63.12 190 ASN A N 1
ATOM 1316 C CA . ASN A 1 190 ? -12.477 -3.884 28.570 1.00 63.12 190 ASN A CA 1
ATOM 1317 C C . ASN A 1 190 ? -12.165 -4.627 29.889 1.00 63.12 190 ASN A C 1
ATOM 1319 O O . ASN A 1 190 ? -11.417 -4.155 30.744 1.00 63.12 190 ASN A O 1
ATOM 1323 N N . GLN A 1 191 ? -12.717 -5.836 30.034 1.00 54.44 191 GLN A N 1
ATOM 1324 C CA . GLN A 1 191 ? -12.789 -6.606 31.287 1.00 54.44 191 GLN A CA 1
ATOM 1325 C C . GLN A 1 191 ? -11.522 -7.405 31.644 1.00 54.44 191 GLN A C 1
ATOM 1327 O O . GLN A 1 191 ? -11.560 -8.250 32.547 1.00 54.44 191 GLN A O 1
ATOM 1332 N N . LEU A 1 192 ? -10.402 -7.189 30.949 1.00 61.22 192 LEU A N 1
ATOM 1333 C CA . LEU A 1 192 ? -9.188 -7.971 31.180 1.00 61.22 192 LEU A CA 1
ATOM 1334 C C . LEU A 1 192 ? -8.669 -7.769 32.620 1.00 61.22 192 LEU A C 1
ATOM 1336 O O . LEU A 1 192 ? -8.619 -6.633 33.097 1.00 61.22 192 LEU A O 1
ATOM 1340 N N . PRO A 1 193 ? -8.226 -8.832 33.325 1.00 60.47 193 PRO A N 1
ATOM 1341 C CA . PRO A 1 193 ? -7.722 -8.724 34.699 1.00 60.47 193 PRO A CA 1
ATOM 1342 C C . PRO A 1 193 ? -6.570 -7.721 34.845 1.00 60.47 193 PRO A C 1
ATOM 1344 O O . PRO A 1 193 ? -6.550 -6.931 35.786 1.00 60.47 193 PRO A O 1
ATOM 1347 N N . ILE A 1 194 ? -5.652 -7.707 33.871 1.00 65.06 194 ILE A N 1
ATOM 1348 C CA . ILE A 1 194 ? -4.537 -6.749 33.799 1.00 65.06 194 ILE A CA 1
ATOM 1349 C C . ILE A 1 194 ? -5.063 -5.318 33.649 1.00 65.06 194 ILE A C 1
ATOM 1351 O O . ILE A 1 194 ? -4.508 -4.389 34.228 1.00 65.06 194 ILE A O 1
ATOM 1355 N N . GLN A 1 195 ? -6.166 -5.135 32.926 1.00 61.28 195 GLN A N 1
ATOM 1356 C CA . GLN A 1 195 ? -6.750 -3.822 32.696 1.00 61.28 195 GLN A CA 1
ATOM 1357 C C . GLN A 1 195 ? -7.545 -3.316 33.901 1.00 61.28 195 GLN A C 1
ATOM 1359 O O . GLN A 1 195 ? -7.476 -2.132 34.197 1.00 61.28 195 GLN A O 1
ATOM 1364 N N . ARG A 1 196 ? -8.183 -4.196 34.689 1.00 62.06 196 ARG A N 1
ATOM 1365 C CA . ARG A 1 196 ? -8.734 -3.809 36.003 1.00 62.06 196 ARG A CA 1
ATOM 1366 C C . ARG A 1 196 ? -7.643 -3.291 36.939 1.00 62.06 196 ARG A C 1
ATOM 1368 O O . ARG A 1 196 ? -7.861 -2.304 37.629 1.00 62.06 196 ARG A O 1
ATOM 1375 N N . LEU A 1 197 ? -6.464 -3.920 36.930 1.00 63.06 197 LEU A N 1
ATOM 1376 C CA . LEU A 1 197 ? -5.304 -3.442 37.689 1.00 63.06 197 LEU A CA 1
ATOM 1377 C C . LEU A 1 197 ? -4.770 -2.109 37.149 1.00 63.06 197 LEU A C 1
ATOM 1379 O O . LEU A 1 197 ? -4.384 -1.249 37.938 1.00 63.06 197 LEU A O 1
ATOM 1383 N N . LEU A 1 198 ? -4.759 -1.928 35.823 1.00 64.31 198 LEU A N 1
ATOM 1384 C CA . LEU A 1 198 ? -4.383 -0.665 35.188 1.00 64.31 198 LEU A CA 1
ATOM 1385 C C . LEU A 1 198 ? -5.377 0.444 35.550 1.00 64.31 198 LEU A C 1
ATOM 1387 O O . LEU A 1 198 ? -4.937 1.445 36.089 1.00 64.31 198 LEU A O 1
ATOM 1391 N N . ASN A 1 199 ? -6.686 0.253 35.378 1.00 59.97 199 ASN A N 1
ATOM 1392 C CA . ASN A 1 199 ? -7.720 1.249 35.698 1.00 59.97 199 ASN A CA 1
ATOM 1393 C C . ASN A 1 199 ? -7.808 1.563 37.204 1.00 59.97 199 ASN A C 1
ATOM 1395 O O . ASN A 1 199 ? -8.153 2.671 37.590 1.00 59.97 199 ASN A O 1
ATOM 1399 N N . GLN A 1 200 ? -7.465 0.615 38.083 1.00 63.69 200 GLN A N 1
ATOM 1400 C CA . GLN A 1 200 ? -7.357 0.887 39.524 1.00 63.69 200 GLN A CA 1
ATOM 1401 C C . GLN A 1 200 ? -6.149 1.765 39.881 1.00 63.69 200 GLN A C 1
ATOM 1403 O O . GLN A 1 200 ? -6.171 2.443 40.907 1.00 63.69 200 GLN A O 1
ATOM 1408 N N . ARG A 1 201 ? -5.076 1.727 39.079 1.00 59.94 201 ARG A N 1
ATOM 1409 C CA . ARG A 1 201 ? -3.829 2.478 39.321 1.00 59.94 201 ARG A CA 1
ATOM 1410 C C . ARG A 1 201 ? -3.718 3.759 38.496 1.00 59.94 201 ARG A C 1
ATOM 1412 O O . ARG A 1 201 ? -3.047 4.694 38.920 1.00 59.94 201 ARG A O 1
ATOM 1419 N N . LEU A 1 202 ? -4.333 3.785 37.321 1.00 59.22 202 LEU A N 1
ATOM 1420 C CA . LEU A 1 202 ? -4.377 4.895 36.381 1.00 59.22 202 LEU A CA 1
ATOM 1421 C C . LEU A 1 202 ? -5.780 5.501 36.501 1.00 59.22 202 LEU A C 1
ATOM 1423 O O . LEU A 1 202 ? -6.729 4.865 36.049 1.00 59.22 202 LEU A O 1
ATOM 1427 N N . PRO A 1 203 ? -5.948 6.679 37.125 1.00 53.94 203 PRO A N 1
ATOM 1428 C CA . PRO A 1 203 ? -7.256 7.320 37.185 1.00 53.94 203 PRO A CA 1
ATOM 1429 C C . PRO A 1 203 ? -7.811 7.533 35.769 1.00 53.94 203 PRO A C 1
ATOM 1431 O O . PRO A 1 203 ? -7.050 7.861 34.854 1.00 53.94 203 PRO A O 1
ATOM 1434 N N . ASP A 1 204 ? -9.137 7.448 35.609 1.00 53.84 204 ASP A N 1
ATOM 1435 C CA . ASP A 1 204 ? -9.864 7.756 34.358 1.00 53.84 204 ASP A CA 1
ATOM 1436 C C . ASP A 1 204 ? -9.483 9.132 33.758 1.00 53.84 204 ASP A C 1
ATOM 1438 O O . ASP A 1 204 ? -9.666 9.397 32.571 1.00 53.84 204 ASP A O 1
ATOM 1442 N N . GLN A 1 205 ? -8.875 10.000 34.574 1.00 46.66 205 GLN A N 1
ATOM 1443 C CA . GLN A 1 205 ? -8.352 11.321 34.226 1.00 46.66 205 GLN A CA 1
ATOM 1444 C C . GLN A 1 205 ? -7.153 11.327 33.266 1.00 46.66 205 GLN A C 1
ATOM 1446 O O . GLN A 1 205 ? -6.817 12.385 32.741 1.00 46.66 205 GLN A O 1
ATOM 1451 N N . LEU A 1 206 ? -6.489 10.194 33.011 1.00 54.06 206 LEU A N 1
ATOM 1452 C CA . LEU A 1 206 ? -5.364 10.168 32.065 1.00 54.06 206 LEU A CA 1
ATOM 1453 C C . LEU A 1 206 ? -5.799 10.292 30.595 1.00 54.06 206 LEU A C 1
ATOM 1455 O O . LEU A 1 206 ? -4.937 10.437 29.730 1.00 54.06 206 LEU A O 1
ATOM 1459 N N . GLY A 1 207 ? -7.107 10.250 30.294 1.00 64.06 207 GLY A N 1
ATOM 1460 C CA . GLY A 1 207 ? -7.641 10.575 28.963 1.00 64.06 207 GLY A CA 1
ATOM 1461 C C . GLY A 1 207 ? -7.093 9.699 27.827 1.00 64.06 207 GLY A C 1
ATOM 1462 O O . GLY A 1 207 ? -7.055 10.119 26.674 1.00 64.06 207 GLY A O 1
ATOM 1463 N N . ILE A 1 208 ? -6.611 8.489 28.145 1.00 76.69 208 ILE A N 1
ATOM 1464 C CA . ILE A 1 208 ? -5.925 7.607 27.182 1.00 76.69 208 ILE A CA 1
ATOM 1465 C C . ILE A 1 208 ? -6.927 7.003 26.191 1.00 76.69 208 ILE A C 1
ATOM 1467 O O . ILE A 1 208 ? -6.627 6.875 25.001 1.00 76.69 208 ILE A O 1
ATOM 1471 N N . PHE A 1 209 ? -8.111 6.636 26.690 1.00 85.56 209 PHE A N 1
ATOM 1472 C CA . PHE A 1 209 ? -9.156 5.945 25.928 1.00 85.56 209 PHE A CA 1
ATOM 1473 C C . PHE A 1 209 ? -10.401 6.795 25.676 1.00 85.56 209 PHE A C 1
ATOM 1475 O O . PHE A 1 209 ? -11.139 6.503 24.743 1.00 85.56 209 PHE A O 1
ATOM 1482 N N . LEU A 1 210 ? -10.647 7.835 26.469 1.00 88.19 210 LEU A N 1
ATOM 1483 C CA . LEU A 1 210 ? -11.794 8.727 26.311 1.00 88.19 210 LEU A CA 1
ATOM 1484 C C . LEU A 1 210 ? -11.284 10.158 26.199 1.00 88.19 210 LEU A C 1
ATOM 1486 O O . LEU A 1 210 ? -10.431 10.577 26.983 1.00 88.19 210 LEU A O 1
ATOM 1490 N N . ALA A 1 211 ? -11.786 10.891 25.211 1.00 88.62 211 ALA A N 1
ATOM 1491 C CA . ALA A 1 211 ? -11.430 12.285 25.031 1.00 88.62 211 ALA A CA 1
ATOM 1492 C C . ALA A 1 211 ? -12.095 13.153 26.120 1.00 88.62 211 ALA A 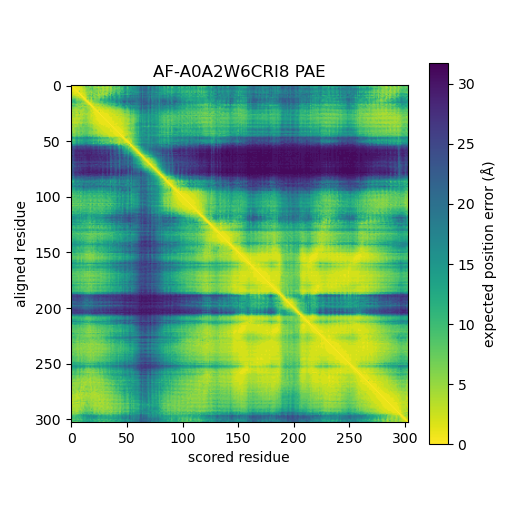C 1
ATOM 1494 O O . ALA A 1 211 ? -13.264 12.924 26.443 1.00 88.62 211 ALA A O 1
ATOM 1495 N N . PRO A 1 212 ? -11.392 14.162 26.672 1.00 84.06 212 PRO A N 1
ATOM 1496 C CA . PRO A 1 212 ? -11.941 15.028 27.721 1.00 84.06 212 PRO A CA 1
ATOM 1497 C C . PRO A 1 212 ? -13.196 15.806 27.303 1.00 84.06 212 PRO A C 1
ATOM 1499 O O . PRO A 1 212 ? -13.987 16.202 28.152 1.00 84.06 212 PRO A O 1
ATOM 1502 N N . ASP A 1 213 ? -13.364 16.044 26.002 1.00 86.31 213 ASP A N 1
ATOM 1503 C CA . ASP A 1 213 ? -14.489 16.765 25.402 1.00 86.31 213 ASP A CA 1
ATOM 1504 C C . ASP A 1 213 ? -15.722 15.879 25.140 1.00 86.31 213 ASP A C 1
ATOM 1506 O O . ASP A 1 213 ? -16.747 16.370 24.668 1.00 86.31 213 ASP A O 1
ATOM 1510 N N . GLY A 1 214 ? -15.637 14.574 25.419 1.00 86.50 214 GLY A N 1
ATOM 1511 C CA . GLY A 1 214 ? -16.726 13.624 25.188 1.00 86.50 214 GLY A CA 1
ATOM 1512 C C . GLY A 1 214 ? -16.933 13.221 23.722 1.00 86.50 214 GLY A C 1
ATOM 1513 O O . GLY A 1 214 ? -17.856 12.461 23.411 1.00 86.50 214 GLY A O 1
ATOM 1514 N N . GLY A 1 215 ? -16.105 13.734 22.804 1.00 91.25 215 GLY A N 1
ATOM 1515 C CA . GLY A 1 215 ? -16.314 13.624 21.357 1.00 91.25 215 GLY A CA 1
ATOM 1516 C C . GLY A 1 215 ? -15.650 12.418 20.697 1.00 91.25 215 GLY A C 1
ATOM 1517 O O . GLY A 1 215 ? -15.974 12.092 19.551 1.00 91.25 215 GLY A O 1
ATOM 1518 N N . ALA A 1 216 ? -14.728 11.748 21.390 1.00 92.38 216 ALA A N 1
ATOM 1519 C CA . ALA A 1 216 ? -14.005 10.606 20.846 1.00 92.38 216 ALA A CA 1
ATOM 1520 C C . ALA A 1 216 ? -13.667 9.548 21.901 1.00 92.38 216 ALA A C 1
ATOM 1522 O O . ALA A 1 216 ? -13.404 9.845 23.066 1.00 92.38 216 ALA A O 1
ATOM 1523 N N . ALA A 1 217 ? -13.621 8.299 21.448 1.00 92.25 217 ALA A N 1
ATOM 1524 C CA . ALA A 1 217 ? -13.114 7.160 22.189 1.00 92.25 217 ALA A CA 1
ATOM 1525 C C . ALA A 1 217 ? -12.013 6.479 21.372 1.00 92.25 217 ALA A C 1
ATOM 1527 O O . ALA A 1 217 ? -12.138 6.283 20.164 1.00 92.25 217 ALA A O 1
ATOM 1528 N N . ARG A 1 218 ? -10.919 6.113 22.030 1.00 92.06 218 ARG A N 1
ATOM 1529 C CA . ARG A 1 218 ? -9.808 5.367 21.450 1.00 92.06 218 ARG A CA 1
ATOM 1530 C C . ARG A 1 218 ? -9.876 3.923 21.926 1.00 92.06 218 ARG A C 1
ATOM 1532 O O . ARG A 1 218 ? -10.057 3.656 23.109 1.00 92.06 218 ARG A O 1
ATOM 1539 N N . VAL A 1 219 ? -9.669 3.002 20.997 1.00 91.69 219 VAL A N 1
ATOM 1540 C CA . VAL A 1 219 ? -9.489 1.572 21.243 1.00 91.69 219 VAL A CA 1
ATOM 1541 C C . VAL A 1 219 ? -8.172 1.164 20.597 1.00 91.69 219 VAL A C 1
ATOM 1543 O O . VAL A 1 219 ? -7.941 1.475 19.437 1.00 91.69 219 VAL A O 1
ATOM 1546 N N . LEU A 1 220 ? -7.280 0.503 21.324 1.00 92.31 220 LEU A N 1
ATOM 1547 C CA . LEU A 1 220 ? -6.046 -0.041 20.763 1.00 92.31 220 LEU A CA 1
ATOM 1548 C C . LEU A 1 220 ? -6.282 -1.495 20.365 1.00 92.31 220 LEU A C 1
ATOM 1550 O O . LEU A 1 220 ? -6.800 -2.283 21.151 1.00 92.31 220 LEU A O 1
ATOM 1554 N N . VAL A 1 221 ? -5.885 -1.841 19.152 1.00 93.94 221 VAL A N 1
ATOM 1555 C CA . VAL A 1 221 ? -5.983 -3.176 18.573 1.00 93.94 221 VAL A CA 1
ATOM 1556 C C . VAL A 1 221 ? -4.567 -3.677 18.328 1.00 93.94 221 VAL A C 1
ATOM 1558 O O . VAL A 1 221 ? -3.785 -3.055 17.611 1.00 93.94 221 VAL A O 1
ATOM 1561 N N . VAL A 1 222 ? -4.227 -4.792 18.955 1.00 93.25 222 VAL A N 1
ATOM 1562 C CA . VAL A 1 222 ? -2.948 -5.480 18.812 1.00 93.25 222 VAL A CA 1
ATOM 1563 C C . VAL A 1 222 ? -3.175 -6.681 17.911 1.00 93.25 222 VAL A C 1
ATOM 1565 O O . VAL A 1 222 ? -3.976 -7.559 18.238 1.00 93.25 222 VAL A O 1
ATOM 1568 N N . PHE A 1 223 ? -2.475 -6.708 16.782 1.00 94.00 223 PHE A N 1
ATOM 1569 C CA . PHE A 1 223 ? -2.493 -7.848 15.876 1.00 94.00 223 PHE A CA 1
ATOM 1570 C C . PHE A 1 223 ? -1.489 -8.927 16.314 1.00 94.00 223 PHE A C 1
ATOM 1572 O O . PHE A 1 223 ? -0.475 -8.638 16.951 1.00 94.00 223 PHE A O 1
ATOM 1579 N N . ASP A 1 224 ? -1.757 -10.168 15.926 1.00 92.06 224 ASP A N 1
ATOM 1580 C CA . ASP A 1 224 ? -0.915 -11.354 16.149 1.00 92.06 224 ASP A CA 1
ATOM 1581 C C . ASP A 1 224 ? 0.359 -11.402 15.279 1.00 92.06 224 ASP A C 1
ATOM 1583 O O . ASP A 1 224 ? 1.160 -12.334 15.359 1.00 92.06 224 ASP A O 1
ATOM 1587 N N . SER A 1 225 ? 0.551 -10.400 14.426 1.00 90.44 225 SER A N 1
ATOM 1588 C CA . SER A 1 225 ? 1.560 -10.356 13.372 1.00 90.44 225 SER A CA 1
ATOM 1589 C C . SER A 1 225 ? 2.318 -9.027 13.379 1.00 90.44 225 SER A C 1
ATOM 1591 O O . SER A 1 225 ? 1.898 -8.061 14.016 1.00 90.44 225 SER A O 1
ATOM 1593 N N . ASP A 1 226 ? 3.481 -8.994 12.713 1.00 89.38 226 ASP A N 1
ATOM 1594 C CA . ASP A 1 226 ? 4.323 -7.790 12.607 1.00 89.38 226 ASP A CA 1
ATOM 1595 C C . ASP A 1 226 ? 3.475 -6.605 12.100 1.00 89.38 226 ASP A C 1
ATOM 1597 O O . ASP A 1 226 ? 2.905 -6.723 11.010 1.00 89.38 226 ASP A O 1
ATOM 1601 N N . PRO A 1 227 ? 3.391 -5.481 12.842 1.00 89.12 227 PRO A N 1
ATOM 1602 C CA . PRO A 1 227 ? 2.523 -4.350 12.511 1.00 89.12 227 PRO A CA 1
ATOM 1603 C C . PRO A 1 227 ? 2.836 -3.719 11.149 1.00 89.12 227 PRO A C 1
ATOM 1605 O O . PRO A 1 227 ? 1.942 -3.201 10.486 1.00 89.12 227 PRO A O 1
ATOM 1608 N N . LEU A 1 228 ? 4.081 -3.799 10.678 1.00 87.81 228 LEU A N 1
ATOM 1609 C CA . LEU A 1 228 ? 4.466 -3.330 9.344 1.00 87.81 228 LEU A CA 1
ATOM 1610 C C . LEU A 1 228 ? 4.527 -4.464 8.307 1.00 87.81 228 LEU A C 1
ATOM 1612 O O . LEU A 1 228 ? 4.814 -4.237 7.127 1.00 87.81 228 LEU A O 1
ATOM 1616 N N . GLY A 1 229 ? 4.253 -5.696 8.730 1.00 88.06 229 GLY A N 1
ATOM 1617 C CA . GLY A 1 229 ? 4.154 -6.867 7.876 1.00 88.06 229 GLY A CA 1
ATOM 1618 C C . GLY A 1 229 ? 2.889 -6.857 7.019 1.00 88.06 229 GLY A C 1
ATOM 1619 O O . GLY A 1 229 ? 1.851 -6.308 7.384 1.00 88.06 229 GLY A O 1
ATOM 1620 N N . ALA A 1 230 ? 2.948 -7.530 5.870 1.00 88.50 230 ALA A N 1
ATOM 1621 C CA . ALA A 1 230 ? 1.824 -7.562 4.937 1.00 88.50 230 ALA A CA 1
ATOM 1622 C C . ALA A 1 230 ? 0.560 -8.216 5.521 1.00 88.50 230 ALA A C 1
ATOM 1624 O O . ALA A 1 230 ? -0.548 -7.869 5.124 1.00 88.50 230 ALA A O 1
ATOM 1625 N N . THR A 1 231 ? 0.720 -9.163 6.451 1.00 90.50 231 THR A N 1
ATOM 1626 C CA . THR A 1 231 ? -0.405 -9.831 7.118 1.00 90.50 231 THR A CA 1
ATOM 1627 C C . THR A 1 231 ? -1.184 -8.856 8.002 1.00 90.50 231 THR A C 1
ATOM 1629 O O . THR A 1 231 ? -2.387 -8.720 7.806 1.00 90.50 231 THR A O 1
ATOM 1632 N N . ALA A 1 232 ? -0.518 -8.110 8.894 1.00 91.06 232 ALA A N 1
ATOM 1633 C CA . ALA A 1 232 ? -1.186 -7.135 9.760 1.00 91.06 232 ALA A CA 1
ATOM 1634 C C . ALA A 1 232 ? -1.795 -5.974 8.959 1.00 91.06 232 ALA A C 1
ATOM 1636 O O . ALA A 1 232 ? -2.922 -5.560 9.223 1.00 91.06 232 ALA A O 1
ATOM 1637 N N . VAL A 1 233 ? -1.085 -5.486 7.934 1.00 92.75 233 VAL A N 1
ATOM 1638 C CA . VAL A 1 233 ? -1.606 -4.466 7.010 1.00 92.75 233 VAL A CA 1
ATOM 1639 C C . VAL A 1 233 ? -2.862 -4.969 6.284 1.00 92.75 233 VAL A C 1
ATOM 1641 O O . VAL A 1 233 ? -3.844 -4.235 6.177 1.00 92.75 233 VAL A O 1
ATOM 1644 N N . GLY A 1 234 ? -2.861 -6.229 5.836 1.00 92.12 234 GLY A N 1
ATOM 1645 C CA . GLY A 1 234 ? -4.023 -6.883 5.233 1.00 92.12 234 GLY A CA 1
ATOM 1646 C C . GLY A 1 234 ? -5.205 -6.998 6.199 1.00 92.12 234 GLY A C 1
ATOM 1647 O O . GLY A 1 234 ? -6.298 -6.539 5.869 1.00 92.12 234 GLY A O 1
ATOM 1648 N N . HIS A 1 235 ? -4.976 -7.515 7.411 1.00 94.38 235 HIS A N 1
ATOM 1649 C CA . HIS A 1 235 ? -6.002 -7.613 8.455 1.00 94.38 235 HIS A CA 1
ATOM 1650 C C . HIS A 1 235 ? -6.580 -6.242 8.827 1.00 94.38 235 HIS A C 1
ATOM 1652 O O . HIS A 1 235 ? -7.787 -6.115 9.017 1.00 94.38 235 HIS A O 1
ATOM 1658 N N . LEU A 1 236 ? -5.762 -5.184 8.872 1.00 95.00 236 LEU A N 1
ATOM 1659 C CA . LEU A 1 236 ? -6.259 -3.824 9.084 1.00 95.00 236 LEU A CA 1
ATOM 1660 C C . LEU A 1 236 ? -7.128 -3.334 7.912 1.00 95.00 236 LEU A C 1
ATOM 1662 O O . LEU A 1 236 ? -8.130 -2.654 8.134 1.00 95.00 236 LEU A O 1
ATOM 1666 N N . GLY A 1 237 ? -6.774 -3.680 6.672 1.00 94.56 237 GLY A N 1
ATOM 1667 C CA . GLY A 1 237 ? -7.598 -3.401 5.494 1.00 94.56 237 GLY A CA 1
ATOM 1668 C C . GLY A 1 237 ? -8.969 -4.084 5.561 1.00 94.56 237 GLY A C 1
ATOM 1669 O O . GLY A 1 237 ? -9.994 -3.439 5.328 1.00 94.56 237 GLY A O 1
ATOM 1670 N N . GLU A 1 238 ? -8.999 -5.360 5.949 1.00 94.75 238 GLU A N 1
ATOM 1671 C CA . GLU A 1 238 ? -10.231 -6.131 6.169 1.00 94.75 238 GLU A CA 1
ATOM 1672 C C . GLU A 1 238 ? -11.064 -5.553 7.317 1.00 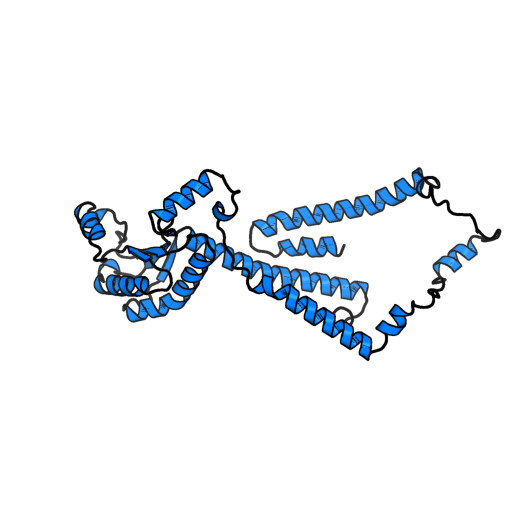94.75 238 GLU A C 1
ATOM 1674 O O . GLU A 1 238 ? -12.263 -5.309 7.161 1.00 94.75 238 GLU A O 1
ATOM 1679 N N . LEU A 1 239 ? -10.415 -5.235 8.440 1.00 96.06 239 LEU A N 1
ATOM 1680 C CA . LEU A 1 239 ? -11.033 -4.580 9.586 1.00 96.06 239 LEU A CA 1
ATOM 1681 C C . LEU A 1 239 ? -11.683 -3.252 9.184 1.00 96.06 239 LEU A C 1
ATOM 1683 O O . LEU A 1 239 ? -12.822 -2.976 9.559 1.00 96.06 239 LEU A O 1
ATOM 1687 N N . ARG A 1 240 ? -10.984 -2.436 8.386 1.00 95.56 240 ARG A N 1
ATOM 1688 C CA . ARG A 1 240 ? -11.495 -1.158 7.880 1.00 95.56 240 ARG A CA 1
ATOM 1689 C C . ARG A 1 240 ? -12.719 -1.342 6.988 1.00 95.56 240 ARG A C 1
ATOM 1691 O O . ARG A 1 240 ? -13.643 -0.535 7.080 1.00 95.56 240 ARG A O 1
ATOM 1698 N N . ALA A 1 241 ? -12.736 -2.380 6.153 1.00 95.69 241 ALA A N 1
ATOM 1699 C CA . ALA A 1 241 ? -13.880 -2.710 5.307 1.00 95.69 241 ALA A CA 1
ATOM 1700 C C . ALA A 1 241 ? -15.084 -3.217 6.123 1.00 95.69 241 ALA A C 1
ATOM 1702 O O . ALA A 1 241 ? -16.224 -2.885 5.801 1.00 95.69 241 ALA A O 1
ATOM 1703 N N . ALA A 1 242 ? -14.840 -3.968 7.201 1.00 95.94 242 ALA A N 1
ATOM 1704 C CA . ALA A 1 242 ? -15.877 -4.479 8.097 1.00 95.94 242 ALA A CA 1
ATOM 1705 C C . ALA A 1 242 ? -16.417 -3.421 9.079 1.00 95.94 242 ALA A C 1
ATOM 1707 O O . ALA A 1 242 ? -17.568 -3.514 9.515 1.00 95.94 242 ALA A O 1
ATOM 1708 N N . MET A 1 243 ? -15.617 -2.399 9.408 1.00 96.62 243 MET A N 1
ATOM 1709 C CA . MET A 1 243 ? -15.909 -1.406 10.449 1.00 96.62 243 MET A CA 1
ATOM 1710 C C . MET A 1 243 ? -17.308 -0.771 10.371 1.00 96.62 243 MET A C 1
ATOM 1712 O O . MET A 1 243 ? -17.955 -0.686 11.415 1.00 96.62 243 MET A O 1
ATOM 1716 N N . PRO A 1 244 ? -17.839 -0.367 9.196 1.00 96.25 244 PRO A N 1
ATOM 1717 C CA . PRO A 1 244 ? -19.189 0.193 9.116 1.00 96.25 244 PRO A CA 1
ATOM 1718 C C . PRO A 1 244 ? -20.270 -0.755 9.659 1.00 96.25 244 PRO A C 1
ATOM 1720 O O . PRO A 1 244 ? -21.194 -0.312 10.340 1.00 96.25 244 PRO A O 1
ATOM 1723 N N . GLY A 1 245 ? -20.134 -2.063 9.411 1.00 95.44 245 GLY A N 1
ATOM 1724 C CA . GLY A 1 245 ? -21.042 -3.085 9.937 1.00 95.44 245 GLY A CA 1
ATOM 1725 C C . GLY A 1 245 ? -20.872 -3.317 11.440 1.00 95.44 245 GLY A C 1
ATOM 1726 O O . GLY A 1 245 ? -21.863 -3.499 12.152 1.00 95.44 245 GLY A O 1
ATOM 1727 N N . LEU A 1 246 ? -19.634 -3.246 11.941 1.00 95.69 246 LEU A N 1
ATOM 1728 C CA . LEU A 1 246 ? -19.347 -3.370 13.376 1.00 95.69 246 LEU A CA 1
ATOM 1729 C C . LEU A 1 246 ? -19.947 -2.201 14.166 1.00 95.69 246 LEU A C 1
ATOM 1731 O O . LEU A 1 246 ? -20.654 -2.400 15.153 1.00 95.69 246 LEU A O 1
ATOM 1735 N N . LEU A 1 247 ? -19.754 -0.973 13.678 1.00 95.25 247 LEU A N 1
ATOM 1736 C CA . LEU A 1 247 ? -20.349 0.229 14.265 1.00 95.25 247 LEU A CA 1
ATOM 1737 C C . LEU A 1 247 ? -21.876 0.158 14.276 1.00 95.25 247 LEU A C 1
ATOM 1739 O O . LEU A 1 247 ? -22.490 0.470 15.293 1.00 95.25 247 LEU A O 1
ATOM 1743 N N . ALA A 1 248 ? -22.495 -0.280 13.176 1.00 94.81 248 ALA A N 1
ATOM 1744 C CA . ALA A 1 248 ? -23.945 -0.428 13.107 1.00 94.81 248 ALA A CA 1
ATOM 1745 C C . ALA A 1 248 ? -24.465 -1.428 14.153 1.00 94.81 248 ALA A C 1
ATOM 1747 O O . ALA A 1 248 ? -25.404 -1.123 14.886 1.00 94.81 248 ALA A O 1
ATOM 1748 N N . THR A 1 249 ? -23.805 -2.581 14.281 1.00 94.25 249 THR A N 1
ATOM 1749 C CA . THR A 1 249 ? -24.179 -3.630 15.244 1.00 94.25 249 THR A CA 1
ATOM 1750 C C . THR A 1 249 ? -23.963 -3.187 16.694 1.00 94.25 249 THR A C 1
ATOM 1752 O O . THR A 1 249 ? -24.707 -3.587 17.584 1.00 94.25 249 THR A O 1
ATOM 1755 N N . ALA A 1 250 ? -22.960 -2.344 16.946 1.00 92.62 250 ALA A N 1
ATOM 1756 C CA . ALA A 1 250 ? -22.682 -1.767 18.260 1.00 92.62 250 ALA A CA 1
ATOM 1757 C C . ALA A 1 250 ? -23.592 -0.572 18.625 1.00 92.62 250 ALA A C 1
ATOM 1759 O O . ALA A 1 250 ? -23.449 -0.014 19.710 1.00 92.62 250 ALA A O 1
ATOM 1760 N N . GLY A 1 251 ? -24.509 -0.148 17.744 1.00 92.75 251 GLY A N 1
ATOM 1761 C CA . GLY A 1 251 ? -25.353 1.034 17.973 1.00 92.75 251 GLY A CA 1
ATOM 1762 C C . GLY A 1 251 ? -24.617 2.371 17.800 1.00 92.75 251 GLY A C 1
ATOM 1763 O O . GLY A 1 251 ? -25.072 3.407 18.281 1.00 92.75 251 GLY A O 1
ATOM 1764 N N . LEU A 1 252 ? -23.478 2.359 17.105 1.00 93.12 252 LEU A N 1
ATOM 1765 C CA . LEU A 1 252 ? -22.631 3.515 16.788 1.00 93.12 252 LEU A CA 1
ATOM 1766 C C . LEU A 1 252 ? -22.712 3.889 15.298 1.00 93.12 252 LEU A C 1
ATOM 1768 O O . LEU A 1 252 ? -21.760 4.422 14.724 1.00 93.12 252 LEU A O 1
ATOM 1772 N N . ALA A 1 253 ? -23.846 3.604 14.649 1.00 89.75 253 ALA A N 1
ATOM 1773 C CA . ALA A 1 253 ? -24.077 3.977 13.257 1.00 89.75 253 ALA A CA 1
ATOM 1774 C C . ALA A 1 253 ? -23.891 5.496 13.065 1.00 89.75 253 ALA A C 1
ATOM 1776 O O . ALA A 1 253 ? -24.477 6.299 13.790 1.00 89.75 253 ALA A O 1
ATOM 1777 N N . GLY A 1 254 ? -23.059 5.886 12.095 1.00 86.81 254 GLY A N 1
ATOM 1778 C CA . GLY A 1 254 ? -22.742 7.290 11.807 1.00 86.81 254 GLY A CA 1
ATOM 1779 C C . GLY A 1 254 ? -21.553 7.871 12.583 1.00 86.81 254 GLY A C 1
ATOM 1780 O O . GLY A 1 254 ? -21.182 9.014 12.324 1.00 86.81 254 GLY A O 1
ATOM 1781 N N . ALA A 1 255 ? -20.924 7.109 13.484 1.00 94.19 255 ALA A N 1
ATOM 1782 C CA . ALA A 1 255 ? -19.654 7.512 14.080 1.00 94.19 255 ALA A CA 1
ATOM 1783 C C . ALA A 1 255 ? -18.537 7.543 13.023 1.00 94.19 255 ALA A C 1
ATOM 1785 O O . ALA A 1 255 ? -18.459 6.675 12.149 1.00 94.19 255 ALA A O 1
ATOM 1786 N N . GLN A 1 256 ? -17.655 8.536 13.109 1.00 95.56 256 GLN A N 1
ATOM 1787 C CA . GLN A 1 256 ? -16.468 8.606 12.261 1.00 95.56 256 GLN A CA 1
ATOM 1788 C C . GLN A 1 256 ? -15.362 7.748 12.863 1.00 95.56 256 GLN A C 1
ATOM 1790 O O . GLN A 1 256 ? -15.154 7.772 14.073 1.00 95.56 256 GLN A O 1
ATOM 1795 N N . VAL A 1 257 ? -14.636 7.008 12.027 1.00 96.31 257 VAL A N 1
ATOM 1796 C CA . VAL A 1 257 ? -13.512 6.185 12.483 1.00 96.31 257 VAL A CA 1
ATOM 1797 C C . VAL A 1 257 ? -12.234 6.600 11.784 1.00 96.31 257 VAL A C 1
ATOM 1799 O O . VAL A 1 257 ? -12.189 6.729 10.561 1.00 96.31 257 VAL A O 1
ATOM 1802 N N . SER A 1 258 ? -11.186 6.776 12.577 1.00 95.12 258 SER A N 1
ATOM 1803 C CA . SER A 1 258 ? -9.825 7.012 12.109 1.00 95.12 258 SER A CA 1
ATOM 1804 C C . SER A 1 258 ? -8.872 5.995 12.727 1.00 95.12 258 SER A C 1
ATOM 1806 O O . SER A 1 258 ? -9.111 5.480 13.818 1.00 95.12 258 SER A O 1
ATOM 1808 N N . TYR A 1 259 ? -7.806 5.680 11.996 1.00 95.69 259 TYR A N 1
ATOM 1809 C CA . TYR A 1 259 ? -6.815 4.680 12.380 1.00 95.69 259 TYR A CA 1
ATOM 1810 C C . TYR A 1 259 ? -5.463 5.362 12.559 1.00 95.69 259 TYR A C 1
ATOM 1812 O O . TYR A 1 259 ? -5.082 6.200 11.743 1.00 95.69 259 TYR A O 1
ATOM 1820 N N . ILE A 1 260 ? -4.746 4.999 13.616 1.00 93.25 260 ILE A N 1
ATOM 1821 C CA . ILE A 1 260 ? -3.420 5.518 13.955 1.00 93.25 260 ILE A CA 1
ATOM 1822 C C . ILE A 1 260 ? -2.465 4.367 14.290 1.00 93.25 260 ILE A C 1
ATOM 1824 O O . ILE A 1 260 ? -2.902 3.256 14.589 1.00 93.25 260 ILE A O 1
ATOM 1828 N N . GLY A 1 261 ? -1.164 4.650 14.278 1.00 91.69 261 GLY A N 1
ATOM 1829 C CA . GLY A 1 261 ? -0.102 3.667 14.510 1.00 91.69 261 GLY A CA 1
ATOM 1830 C C . GLY A 1 261 ? 0.611 3.260 13.221 1.00 91.69 261 GLY A C 1
ATOM 1831 O O . GLY A 1 261 ? 0.246 3.690 12.119 1.00 91.69 261 GLY A O 1
ATOM 1832 N N . ASP A 1 262 ? 1.643 2.430 13.357 1.00 91.50 262 ASP A N 1
ATOM 1833 C CA . ASP A 1 262 ? 2.514 2.092 12.227 1.00 91.50 262 ASP A CA 1
ATOM 1834 C C . ASP A 1 262 ? 1.792 1.234 11.188 1.00 91.50 262 ASP A C 1
ATOM 1836 O O . ASP A 1 262 ? 1.928 1.493 9.996 1.00 91.50 262 ASP A O 1
ATOM 1840 N N . THR A 1 263 ? 0.931 0.301 11.608 1.00 91.88 263 THR A N 1
ATOM 1841 C CA . THR A 1 263 ? 0.113 -0.521 10.697 1.00 91.88 263 THR A CA 1
ATOM 1842 C C . THR A 1 263 ? -0.791 0.333 9.805 1.00 91.88 263 THR A C 1
ATOM 1844 O O . THR A 1 263 ? -0.902 0.086 8.605 1.00 91.88 263 THR A O 1
ATOM 1847 N N . ALA A 1 264 ? -1.411 1.382 10.362 1.00 92.06 264 ALA A N 1
ATOM 1848 C CA . ALA A 1 264 ? -2.272 2.302 9.612 1.00 92.06 264 ALA A CA 1
ATOM 1849 C C . ALA A 1 264 ? -1.474 3.151 8.611 1.00 92.06 264 ALA A C 1
ATOM 1851 O O . ALA A 1 264 ? -1.922 3.400 7.486 1.00 92.06 264 ALA A O 1
ATOM 1852 N N . THR A 1 265 ? -0.265 3.554 9.003 1.00 91.00 265 THR A N 1
ATOM 1853 C CA . THR A 1 265 ? 0.678 4.246 8.120 1.00 91.00 265 THR A CA 1
ATOM 1854 C C . THR A 1 265 ? 1.142 3.319 6.995 1.00 91.00 265 THR A C 1
ATOM 1856 O O . THR A 1 265 ? 1.097 3.703 5.828 1.00 91.00 265 THR A O 1
ATOM 1859 N N . GLY A 1 266 ? 1.497 2.072 7.319 1.00 87.50 266 GLY A N 1
ATOM 1860 C CA . GLY A 1 266 ? 1.863 1.030 6.363 1.00 87.50 266 GLY A CA 1
ATOM 1861 C C . GLY A 1 266 ? 0.759 0.765 5.341 1.00 87.50 266 GLY A C 1
ATOM 1862 O O . GLY A 1 266 ? 1.023 0.792 4.141 1.00 87.50 266 GLY A O 1
ATOM 1863 N N . LEU A 1 267 ? -0.492 0.611 5.789 1.00 89.88 267 LEU A N 1
ATOM 1864 C CA . LEU A 1 267 ? -1.648 0.457 4.900 1.00 89.88 267 LEU A CA 1
ATOM 1865 C C . LEU A 1 267 ? -1.812 1.654 3.957 1.00 89.88 267 LEU A C 1
ATOM 1867 O O . LEU A 1 267 ? -1.996 1.473 2.756 1.00 89.88 267 LEU A O 1
ATOM 1871 N N . SER A 1 268 ? -1.679 2.873 4.480 1.00 88.31 268 SER A N 1
ATOM 1872 C CA . SER A 1 268 ? -1.781 4.095 3.674 1.00 88.31 268 SER A CA 1
ATOM 1873 C C . SER A 1 268 ? -0.685 4.173 2.604 1.00 88.31 268 SER A C 1
ATOM 1875 O O . SER A 1 268 ? -0.958 4.569 1.471 1.00 88.31 268 SER A O 1
ATOM 1877 N N . LEU A 1 269 ? 0.541 3.751 2.933 1.00 87.88 269 LEU A N 1
ATOM 1878 C CA . LEU A 1 269 ? 1.649 3.669 1.978 1.00 87.88 269 LEU A CA 1
ATOM 1879 C C . LEU A 1 269 ? 1.384 2.629 0.886 1.00 87.88 269 LEU A C 1
ATOM 1881 O O . LEU A 1 269 ? 1.648 2.904 -0.283 1.00 87.88 269 LEU A O 1
ATOM 1885 N N . VAL A 1 270 ? 0.840 1.462 1.241 1.00 86.75 270 VAL A N 1
ATOM 1886 C CA . VAL A 1 270 ? 0.483 0.408 0.278 1.00 86.75 270 VAL A CA 1
ATOM 1887 C C . VAL A 1 270 ? -0.631 0.877 -0.661 1.00 86.75 270 VAL A C 1
ATOM 1889 O O . VAL A 1 270 ? -0.493 0.751 -1.881 1.00 86.75 270 VAL A O 1
ATOM 1892 N N . ASP A 1 271 ? -1.695 1.476 -0.123 1.00 87.94 271 ASP A N 1
ATOM 1893 C CA . ASP A 1 271 ? -2.806 2.021 -0.910 1.00 87.94 271 ASP A CA 1
ATOM 1894 C C . ASP A 1 271 ? -2.322 3.115 -1.873 1.00 87.94 271 ASP A C 1
ATOM 1896 O O . ASP A 1 271 ? -2.670 3.118 -3.060 1.00 87.94 271 ASP A O 1
ATOM 1900 N N . GLN A 1 272 ? -1.473 4.024 -1.385 1.00 86.12 272 GLN A N 1
ATOM 1901 C CA . GLN A 1 272 ? -0.903 5.094 -2.196 1.00 86.12 272 GLN A CA 1
ATOM 1902 C C . GLN A 1 272 ? 0.026 4.552 -3.284 1.00 86.12 272 GLN A C 1
ATOM 1904 O O . GLN A 1 272 ? -0.106 4.947 -4.444 1.00 86.12 272 GLN A O 1
ATOM 1909 N N . ALA A 1 273 ? 0.925 3.625 -2.945 1.00 85.44 273 ALA A N 1
ATOM 1910 C CA . ALA A 1 273 ? 1.828 3.001 -3.905 1.00 85.44 273 ALA A CA 1
ATOM 1911 C C . ALA A 1 273 ? 1.046 2.275 -5.006 1.00 85.44 273 ALA A C 1
ATOM 1913 O O . ALA A 1 273 ? 1.340 2.450 -6.187 1.00 85.44 273 ALA A O 1
ATOM 1914 N N . ARG A 1 274 ? 0.000 1.521 -4.650 1.00 86.56 274 ARG A N 1
ATOM 1915 C CA . ARG A 1 274 ? -0.851 0.823 -5.621 1.00 86.56 274 ARG A CA 1
ATOM 1916 C C . ARG A 1 274 ? -1.569 1.794 -6.555 1.00 86.56 274 ARG A C 1
ATOM 1918 O O . ARG A 1 274 ? -1.576 1.583 -7.768 1.00 86.56 274 ARG A O 1
ATOM 1925 N N . ALA A 1 275 ? -2.156 2.858 -6.009 1.00 85.62 275 ALA A N 1
ATOM 1926 C CA . ALA A 1 275 ? -2.827 3.881 -6.807 1.00 85.62 275 ALA A CA 1
ATOM 1927 C C . ALA A 1 275 ? -1.853 4.606 -7.751 1.00 85.62 275 ALA A C 1
ATOM 1929 O O . ALA A 1 275 ? -2.196 4.892 -8.901 1.00 85.62 275 ALA A O 1
ATOM 1930 N N . ASP A 1 276 ? -0.634 4.879 -7.289 1.00 85.25 276 ASP A N 1
ATOM 1931 C CA . ASP A 1 276 ? 0.403 5.505 -8.102 1.00 85.25 276 ASP A CA 1
ATOM 1932 C C . ASP A 1 276 ? 0.921 4.574 -9.196 1.00 85.25 276 ASP A C 1
ATOM 1934 O O . ASP A 1 276 ? 1.065 5.024 -10.328 1.00 85.25 276 ASP A O 1
ATOM 1938 N N . LEU A 1 277 ? 1.125 3.283 -8.915 1.00 87.19 277 LEU A N 1
ATOM 1939 C CA . LEU A 1 277 ? 1.528 2.303 -9.928 1.00 87.19 277 LEU A CA 1
ATOM 1940 C C . LEU A 1 277 ? 0.536 2.258 -11.092 1.00 87.19 277 LEU A C 1
ATOM 1942 O O . LEU A 1 277 ? 0.954 2.262 -12.247 1.00 87.19 277 LEU A O 1
ATOM 1946 N N . VAL A 1 278 ? -0.772 2.280 -10.809 1.00 88.00 278 VAL A N 1
ATOM 1947 C CA . VAL A 1 278 ? -1.805 2.320 -11.857 1.00 88.00 278 VAL A CA 1
ATOM 1948 C C . VAL A 1 278 ? -1.716 3.617 -12.662 1.00 88.00 278 VAL A C 1
ATOM 1950 O O . VAL A 1 278 ? -1.726 3.575 -13.891 1.00 88.00 278 VAL A O 1
ATOM 1953 N N . ARG A 1 279 ? -1.580 4.772 -11.999 1.00 86.12 279 ARG A N 1
ATOM 1954 C CA . ARG A 1 279 ? -1.444 6.069 -12.688 1.00 86.12 279 ARG A CA 1
ATOM 1955 C C . ARG A 1 279 ? -0.199 6.131 -13.567 1.00 86.12 279 ARG A C 1
ATOM 1957 O O . ARG A 1 279 ? -0.290 6.565 -14.712 1.00 86.12 279 ARG A O 1
ATOM 1964 N N . VAL A 1 280 ? 0.940 5.682 -13.046 1.00 86.19 280 VAL A N 1
ATOM 1965 C CA . VAL A 1 280 ? 2.215 5.633 -13.767 1.00 86.19 280 VAL A CA 1
ATOM 1966 C C . VAL A 1 280 ? 2.126 4.674 -14.946 1.00 86.19 280 VAL A C 1
ATOM 1968 O O . VAL A 1 280 ? 2.517 5.051 -16.043 1.00 86.19 280 VAL A O 1
ATOM 1971 N N . ALA A 1 281 ? 1.582 3.469 -14.761 1.00 86.75 281 ALA A N 1
ATOM 1972 C CA . ALA A 1 281 ? 1.441 2.492 -15.839 1.00 86.75 281 ALA A CA 1
ATOM 1973 C C . ALA A 1 281 ? 0.588 3.042 -16.990 1.00 86.75 281 ALA A C 1
ATOM 1975 O O . ALA A 1 281 ? 0.977 2.929 -18.152 1.00 86.75 281 ALA A O 1
ATOM 1976 N N . VAL A 1 282 ? -0.530 3.704 -16.672 1.00 90.19 282 VAL A N 1
ATOM 1977 C CA . VAL A 1 282 ? -1.375 4.372 -17.671 1.00 90.19 282 VAL A CA 1
ATOM 1978 C C . VAL A 1 282 ? -0.615 5.506 -18.365 1.00 90.19 282 VAL A C 1
ATOM 1980 O O . VAL A 1 282 ? -0.627 5.580 -19.590 1.00 90.19 282 VAL A O 1
ATOM 1983 N N . ALA A 1 283 ? 0.085 6.362 -17.616 1.00 86.94 283 ALA A N 1
ATOM 1984 C CA . ALA A 1 283 ? 0.845 7.473 -18.187 1.00 86.94 283 ALA A CA 1
ATOM 1985 C C . ALA A 1 283 ? 1.978 6.993 -19.112 1.00 86.94 283 ALA A C 1
ATOM 1987 O O . ALA A 1 283 ? 2.080 7.456 -20.246 1.00 86.94 283 ALA A O 1
ATOM 1988 N N . VAL A 1 284 ? 2.793 6.033 -18.662 1.00 86.38 284 VAL A N 1
ATOM 1989 C CA . VAL A 1 284 ? 3.873 5.420 -19.454 1.00 86.38 284 VAL A CA 1
ATOM 1990 C C . VAL A 1 284 ? 3.306 4.742 -20.698 1.00 86.38 284 VAL A C 1
ATOM 1992 O O . VAL A 1 284 ? 3.844 4.930 -21.788 1.00 86.38 284 VAL A O 1
ATOM 1995 N N . GLY A 1 285 ? 2.209 3.992 -20.554 1.00 87.12 285 GLY A N 1
ATOM 1996 C CA . GLY A 1 285 ? 1.528 3.333 -21.665 1.00 87.12 285 GLY A CA 1
ATOM 1997 C C . GLY A 1 285 ? 1.067 4.328 -22.727 1.00 87.12 285 GLY A C 1
ATOM 1998 O O . GLY A 1 285 ? 1.379 4.151 -23.900 1.00 87.12 285 GLY A O 1
ATOM 1999 N N . LEU A 1 286 ? 0.408 5.417 -22.320 1.00 89.56 286 LEU A N 1
ATOM 2000 C CA . LEU A 1 286 ? -0.039 6.473 -23.232 1.00 89.56 286 LEU A CA 1
ATOM 2001 C C . LEU A 1 286 ? 1.129 7.190 -23.915 1.00 89.56 286 LEU A C 1
ATOM 2003 O O . LEU A 1 286 ? 1.102 7.384 -25.127 1.00 89.56 286 LEU A O 1
ATOM 2007 N N . VAL A 1 287 ? 2.170 7.558 -23.164 1.00 86.62 287 VAL A N 1
ATOM 2008 C CA . VAL A 1 287 ? 3.361 8.215 -23.724 1.00 86.62 287 VAL A CA 1
ATOM 2009 C C . VAL A 1 287 ? 4.043 7.312 -24.751 1.00 86.62 287 VAL A C 1
ATOM 2011 O O . VAL A 1 287 ? 4.382 7.771 -25.842 1.00 86.62 287 VAL A O 1
ATOM 2014 N N . ASN A 1 288 ? 4.217 6.027 -24.435 1.00 86.31 288 ASN A N 1
ATOM 2015 C CA . ASN A 1 288 ? 4.837 5.080 -25.354 1.00 86.31 288 ASN A CA 1
ATOM 2016 C C . ASN A 1 288 ? 3.964 4.836 -26.592 1.00 86.31 288 ASN A C 1
ATOM 2018 O O . ASN A 1 288 ? 4.477 4.859 -27.706 1.00 86.31 288 ASN A O 1
ATOM 2022 N N . LEU A 1 289 ? 2.649 4.678 -26.414 1.00 87.56 289 LEU A N 1
ATOM 2023 C CA . LEU A 1 289 ? 1.694 4.515 -27.510 1.00 87.56 289 LEU A CA 1
ATOM 2024 C C . LEU A 1 289 ? 1.764 5.694 -28.491 1.00 87.56 289 LEU A C 1
ATOM 2026 O O . LEU A 1 289 ? 1.884 5.490 -29.697 1.00 87.56 289 LEU A O 1
ATOM 2030 N N . LEU A 1 290 ? 1.748 6.928 -27.977 1.00 87.00 290 LEU A N 1
ATOM 2031 C CA . LEU A 1 290 ? 1.828 8.140 -28.795 1.00 87.00 290 LEU A CA 1
ATOM 2032 C C . LEU A 1 290 ? 3.165 8.247 -29.536 1.00 87.00 290 LEU A C 1
ATOM 2034 O O . LEU A 1 290 ? 3.190 8.590 -30.718 1.00 87.00 290 LEU A O 1
ATOM 2038 N N . LEU A 1 291 ? 4.278 7.922 -28.871 1.00 84.94 291 LEU A N 1
ATOM 2039 C CA . LEU A 1 291 ? 5.595 7.916 -29.507 1.00 84.94 291 LEU A CA 1
ATOM 2040 C C . LEU A 1 291 ? 5.699 6.852 -30.600 1.00 84.94 291 LEU A C 1
ATOM 2042 O O . LEU A 1 291 ? 6.220 7.141 -31.675 1.00 84.94 291 LEU A O 1
ATOM 2046 N N . LEU A 1 292 ? 5.190 5.645 -30.354 1.00 87.12 292 LEU A N 1
ATOM 2047 C CA . LEU A 1 292 ? 5.166 4.576 -31.348 1.00 87.12 292 LEU A CA 1
ATOM 2048 C C . LEU A 1 292 ? 4.298 4.954 -32.546 1.00 87.12 292 LEU A C 1
ATOM 2050 O O . LEU A 1 292 ? 4.736 4.786 -33.678 1.00 87.12 292 LEU A O 1
ATOM 2054 N N . MET A 1 293 ? 3.117 5.528 -32.318 1.00 88.44 293 MET A N 1
ATOM 2055 C CA . MET A 1 293 ? 2.244 6.007 -33.390 1.00 88.44 293 MET A CA 1
ATOM 2056 C C . MET A 1 293 ? 2.918 7.099 -34.234 1.00 88.44 293 MET A C 1
ATOM 2058 O O . MET A 1 293 ? 2.796 7.090 -35.460 1.00 88.44 293 MET A O 1
ATOM 2062 N N . LEU A 1 294 ? 3.674 8.002 -33.602 1.00 87.00 294 LEU A N 1
ATOM 2063 C CA . LEU A 1 294 ? 4.439 9.039 -34.294 1.00 87.00 294 LEU A CA 1
ATOM 2064 C C . LEU A 1 294 ? 5.589 8.452 -35.128 1.00 87.00 294 LEU A C 1
ATOM 2066 O O . LEU A 1 294 ? 5.754 8.837 -36.285 1.00 87.00 294 LEU A O 1
ATOM 2070 N N . PHE A 1 295 ? 6.368 7.522 -34.564 1.00 85.38 295 PHE A N 1
ATOM 2071 C CA . PHE A 1 295 ? 7.507 6.905 -35.252 1.00 85.38 295 PHE A CA 1
ATOM 2072 C C . PHE A 1 295 ? 7.082 5.958 -36.377 1.00 85.38 295 PHE A C 1
ATOM 2074 O O . PHE A 1 295 ? 7.687 5.972 -37.445 1.00 85.38 295 PHE A O 1
ATOM 2081 N N . LEU A 1 296 ? 6.043 5.150 -36.153 1.00 87.69 296 LEU A N 1
ATOM 2082 C CA . LEU A 1 296 ? 5.560 4.153 -37.112 1.00 87.69 296 LEU A CA 1
ATOM 2083 C C . LEU A 1 296 ? 4.577 4.738 -38.134 1.00 87.69 296 LEU A C 1
ATOM 2085 O O . LEU A 1 296 ? 4.258 4.063 -39.109 1.00 87.69 296 LEU A O 1
ATOM 2089 N N . ARG A 1 297 ? 4.062 5.959 -37.911 1.00 85.69 297 ARG A N 1
ATOM 2090 C CA . ARG A 1 297 ? 2.986 6.579 -38.713 1.00 85.69 297 ARG A CA 1
ATOM 2091 C C . ARG A 1 297 ? 1.773 5.655 -38.920 1.00 85.69 297 ARG A C 1
ATOM 2093 O O . ARG A 1 297 ? 1.069 5.754 -39.921 1.00 85.69 297 ARG A O 1
ATOM 2100 N N . ALA A 1 298 ? 1.519 4.760 -37.969 1.00 84.75 298 ALA A N 1
ATOM 2101 C CA . ALA A 1 298 ? 0.464 3.758 -38.033 1.00 84.75 298 ALA A CA 1
ATOM 2102 C C . ALA A 1 298 ? -0.254 3.658 -36.683 1.00 84.75 298 ALA A C 1
ATOM 2104 O O . ALA A 1 298 ? 0.388 3.671 -35.636 1.00 84.75 298 ALA A O 1
ATOM 2105 N N . LEU A 1 299 ? -1.587 3.538 -36.717 1.00 76.69 299 LEU A N 1
ATOM 2106 C CA . LEU A 1 299 ? -2.434 3.397 -35.521 1.00 76.69 299 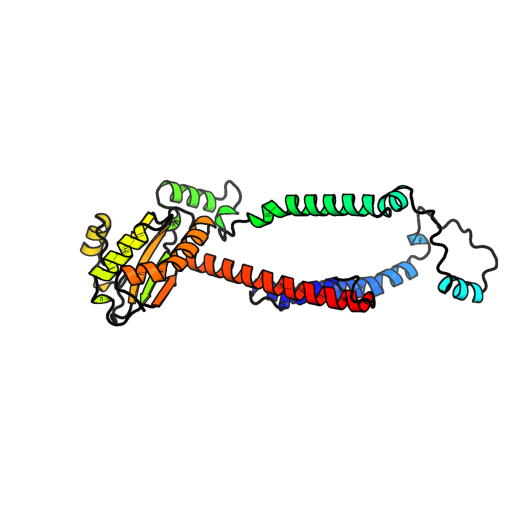LEU A CA 1
ATOM 2107 C C . LEU A 1 299 ? -2.538 1.956 -35.014 1.00 76.69 299 LEU A C 1
ATOM 2109 O O . LEU A 1 299 ? -2.713 1.745 -33.822 1.00 76.69 299 LEU A O 1
ATOM 2113 N N . VAL A 1 300 ? -2.476 0.978 -35.921 1.00 79.56 300 VAL A N 1
ATOM 2114 C CA . VAL A 1 300 ? -2.784 -0.428 -35.605 1.00 79.56 300 VAL A CA 1
ATOM 2115 C C . VAL A 1 300 ? -1.551 -1.194 -35.131 1.00 79.56 300 VAL A C 1
ATOM 2117 O O . VAL A 1 300 ? -1.670 -2.083 -34.306 1.00 79.56 300 VAL A O 1
ATOM 2120 N N . ALA A 1 301 ? -0.363 -0.851 -35.628 1.00 76.19 301 ALA A N 1
ATOM 2121 C CA . ALA A 1 301 ? 0.877 -1.522 -35.233 1.00 76.19 301 ALA A CA 1
ATOM 2122 C C . ALA A 1 301 ? 1.277 -1.321 -33.749 1.00 76.19 301 ALA A C 1
ATOM 2124 O O . ALA A 1 301 ? 1.872 -2.238 -33.188 1.00 76.19 301 ALA A O 1
ATOM 2125 N N . PRO A 1 302 ? 0.998 -0.168 -33.105 1.00 74.88 302 PRO A N 1
ATOM 2126 C CA . PRO A 1 302 ? 1.309 0.053 -31.687 1.00 74.88 302 PRO A CA 1
ATOM 2127 C C . PRO A 1 302 ? 0.286 -0.486 -30.673 1.00 74.88 302 PRO A C 1
ATOM 2129 O O . PRO A 1 302 ? 0.584 -0.440 -29.479 1.00 74.88 302 PRO A O 1
ATOM 2132 N N . LEU A 1 303 ? -0.914 -0.883 -31.118 1.00 75.06 303 LEU A N 1
ATOM 2133 C CA . LEU A 1 303 ? -2.028 -1.330 -30.267 1.00 75.06 303 LEU A CA 1
ATOM 2134 C C . LEU A 1 303 ? -1.900 -2.822 -29.929 1.00 75.06 303 LEU A C 1
ATOM 2136 O O . LEU A 1 303 ? -2.119 -3.163 -28.746 1.00 75.06 303 LEU A O 1
#

Nearest PDB structures (foldseek):
  9b43-assembly1_A  TM=6.718E-01  e=2.237E-08  Mycolicibacterium smegmatis
  9b46-assembly1_A  TM=6.993E-01  e=6.035E-08  Mycolicibacterium smegmatis
  6oev-assembly1_A  TM=5.345E-01  e=3.425E-01  Homo sapiens
  7k65-assembly1_A  TM=5.317E-01  e=3.619E-01  Mus musculus
  6rmg-assembly1_A  TM=5.493E-01  e=7.833E-01  Homo sapiens

Mean predicted aligned error: 12.43 Å

Sequence (303 aa):
MTVAAGVAALVVAKSALFHAFGPGLAVTVLVGLAVAVVLVPAMLAVLGRWTFWPYGLAAQAPAGVGRAAISDAVDDDGPADAAPSRLVRLLSRRWVAAVVAAAVIAVLVVAGRPVTELRSAVSPVAVLPAGNPVRDAAAAASAGFAPGILSPTGVIVSAPGITDRPQALAALAGQLHRQPGVDIVLGPDNQLPIQRLLNQRLPDQLGIFLAPDGGAARVLVVFDSDPLGATAVGHLGELRAAMPGLLATAGLAGAQVSYIGDTATGLSLVDQARADLVRVAVAVGLVNLLLLMLFLRALVAPL

Solvent-accessible surface area (backbone atoms only — not comparable to full-atom values): 16612 Å² total; per-residue (Å²): 106,70,69,30,54,45,39,40,27,30,48,74,26,81,51,69,69,47,37,59,47,11,60,58,56,18,50,53,46,50,50,51,49,54,47,50,68,53,48,51,58,50,48,47,66,73,50,46,79,61,74,40,62,92,72,58,83,76,82,78,69,73,91,78,76,51,82,66,53,58,54,49,58,72,70,44,78,67,77,84,70,66,71,67,51,74,64,54,59,51,48,67,36,70,68,50,35,48,52,52,50,52,49,51,51,51,50,51,54,61,70,45,47,67,67,78,67,63,69,75,52,67,41,71,58,78,72,52,61,91,91,36,69,68,43,52,49,51,52,56,49,44,74,79,40,57,38,3,65,85,41,40,32,33,41,36,43,34,34,86,57,45,63,80,36,57,70,35,53,36,46,36,48,62,50,53,49,71,39,76,61,38,72,46,61,49,47,81,68,50,85,47,72,72,44,53,56,44,54,74,72,44,61,86,83,70,44,79,30,42,42,94,84,25,40,28,37,34,31,36,39,18,30,62,32,46,26,32,27,30,66,31,25,47,39,50,51,52,48,61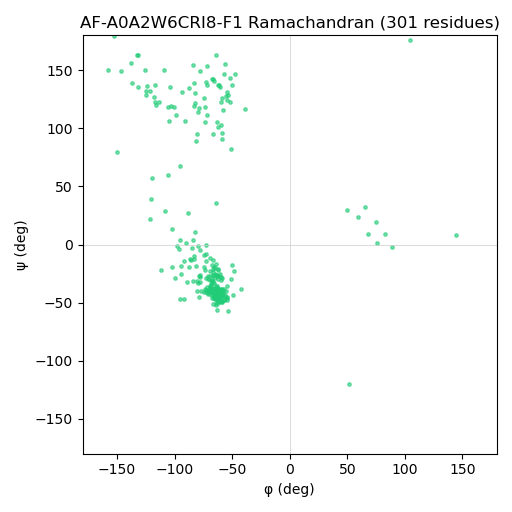,69,45,39,68,60,47,30,44,76,24,73,42,63,88,49,47,77,50,70,36,46,55,21,43,50,40,37,51,51,52,54,50,50,54,56,28,50,54,52,26,51,52,43,28,50,52,54,50,42,53,51,43,28,64,74,66,73,36,77,72,84,62,108

Secondary structure (DSSP, 8-state):
-HHHHHHHGGGG--SHHHHHHHHHHHHHHHHHHHHHHHHHHHHHHHHGGGGG-SS-------TT--HHHHHHHHHS-----S---HHHHHHTSHHHHHHHHHHHHHHHHHHHHHHHT------HHHHSPTT-HHHHHHHHHHHHS-GGGGSPEEEEEE-TTGGG-HHHHHHHHHHHTTSTTEEEEE-TT---HHHHHHHHHS-GGG-SSB-TTSSEEEEEEEESS-TTSHHHHHHHHHHHHHHHHHHHHTT-TT-EEEEESHHHHHHHHHHHHHHHHHHHHHHHHHHHHHHHHHHH--SSTT-

pLDDT: mean 80.97, std 14.13, range [39.41, 96.62]

Foldseek 3Di:
DLVLQLLLLLCLAPDPVSVVRSVVVSVVVVVVVVCCVPVVVVVCVVCPQVVCPPVGPPDPPPPDDDPVVVVVVVVPPDDPPPPPPPVVVQCPPPVNVVVVVVVVVVVVVVVCVVVVVDLQFPDPLVVDDPPDVSVVVLVVCVVVDQQQVVKWKKKKWFDAQVVVQVQLVVLLQVVLCPAPQFDDKAADNDDDPVVVVVCVVPPPVVCPAAHPNSGIGIMTTGGSDNLRGSVVLVSVVVCVVCVCVSCVVSVNHPIDIDIDIDSSVSNVVVVSVVVSVVSSVVSSLVSSLVVCCVVVVDNPVSD

Radius of gyration: 32.41 Å; Cα contacts (8 Å, |Δi|>4): 323; chains: 1; bounding box: 68×38×99 Å